Protein AF-A0A368BI38-F1 (afdb_monomer_lite)

Radius of gyration: 31.1 Å; chains: 1; bounding box: 66×49×126 Å

pLDDT: mean 88.75, std 16.41, range [36.12, 98.94]

Sequence (310 aa):
MVHCFYSTRLRLLWYGYLAMITSVLAAQTSEIIADPSTGLYQYPDCEYIESKWNDGDSFFVRLKNGQTITARLYEVDTIETHINNTTGARRLRAQRRYFGISAYGAKPEESIQKAIELGEQATLFTQNALAGKPFTIYTSHADARGGANNKRIYSFIETSEGKSLAGELVRNGLARAYGVYRQSPTGLHQDEVRERFKDMELRAAGSRRGIWAFTDWEALPDERLVERLEKIELSSAVQQSKRPPADGSINPNTANKEQLEMIPGIGPSTAQKIIDARTGQAFDIPNDLLSISGIGQRTLEKMQPYLVFE

Foldseek 3Di:
DDDDDDDDDDDDDDDDDDDPPPPPPPPPPDDQAADPLFLKTKFWQKAFDDDPPFWLFWGWIQTPVRDIAIEGEAFWDFQQQDDDDPVSVVSNLLVCLQLQQCPPDPDNVNSSVLSNVLRVVSRVLNCVQGHPFIKMKIFSQDQPPDDPVHGYGYIFIQTNVRDTSRLVCLLQVRIARDHHFQQDPVRRGRVVVSVVSVVSNVNCLVVCGRSNVNHPPVCSVVSNVVSVVVVVVVVVVVLVLLAQPPVLEDELLDHDLSNQSSQPQDDSVQSVQSPVVSVPPGDQDLCVSCVGVRDDPVSSVSRVSRYDHD

Structure (mmCIF, N/CA/C/O backbone):
data_AF-A0A368BI38-F1
#
_entry.id   AF-A0A368BI38-F1
#
loop_
_atom_site.group_PDB
_atom_site.id
_atom_site.type_symbol
_atom_site.label_atom_id
_atom_site.label_alt_id
_atom_site.label_comp_id
_atom_site.label_asym_id
_atom_site.label_entity_id
_atom_site.label_seq_id
_atom_site.pdbx_PDB_ins_code
_atom_site.Cartn_x
_atom_site.Cartn_y
_atom_site.Cartn_z
_atom_site.occupancy
_atom_site.B_iso_or_equiv
_atom_site.auth_seq_id
_atom_site.auth_comp_id
_atom_site.auth_asym_id
_atom_site.auth_atom_id
_atom_site.pdbx_PDB_model_num
ATOM 1 N N . MET A 1 1 ? -17.716 32.169 102.133 1.00 36.59 1 MET A N 1
ATOM 2 C CA . MET A 1 1 ? -16.272 32.437 102.317 1.00 36.59 1 MET A CA 1
ATOM 3 C C . MET A 1 1 ? -15.527 31.294 101.645 1.00 36.59 1 MET A C 1
ATOM 5 O O . MET A 1 1 ? -15.678 30.177 102.101 1.00 36.59 1 MET A O 1
ATOM 9 N N . VAL A 1 2 ? -15.119 31.436 100.381 1.00 41.09 2 VAL A N 1
ATOM 10 C CA . VAL A 1 2 ? -13.891 32.099 99.886 1.00 41.09 2 VAL A CA 1
ATOM 11 C C . VAL A 1 2 ? -12.704 31.113 99.860 1.00 41.09 2 VAL A C 1
ATOM 13 O O . VAL A 1 2 ? -12.228 30.733 100.919 1.00 41.09 2 VAL A O 1
ATOM 16 N N . HIS A 1 3 ? -12.245 30.811 98.627 1.00 40.09 3 HIS A N 1
ATOM 17 C CA . HIS A 1 3 ? -10.898 30.356 98.199 1.00 40.09 3 HIS A CA 1
ATOM 18 C C . HIS A 1 3 ? -10.426 28.939 98.631 1.00 40.09 3 HIS A C 1
ATOM 20 O O . HIS A 1 3 ? -10.715 28.504 99.728 1.00 40.09 3 HIS A O 1
ATOM 26 N N . CYS A 1 4 ? -9.664 28.133 97.871 1.00 40.41 4 CYS A N 1
ATOM 27 C CA . CYS A 1 4 ? -9.060 28.226 96.538 1.00 40.41 4 CYS A CA 1
ATOM 28 C C . CYS A 1 4 ? -8.329 26.903 96.162 1.00 40.41 4 CYS A C 1
ATOM 30 O O . CYS A 1 4 ? -8.004 26.111 97.036 1.00 40.41 4 CYS A O 1
ATOM 32 N N . PHE A 1 5 ? -7.927 26.830 94.884 1.00 41.25 5 PHE A N 1
ATOM 33 C CA . PHE A 1 5 ? -6.752 26.161 94.279 1.00 41.25 5 PHE A CA 1
ATOM 34 C C . PHE A 1 5 ? -6.711 24.630 94.013 1.00 41.25 5 PHE A C 1
ATOM 36 O O . PHE A 1 5 ? -6.434 23.818 94.883 1.00 41.25 5 PHE A O 1
ATOM 43 N N . TYR A 1 6 ? -6.887 24.321 92.712 1.00 41.38 6 TYR A N 1
ATOM 44 C CA . TYR A 1 6 ? -6.046 23.528 91.783 1.00 41.38 6 TYR A CA 1
ATOM 45 C C . TYR A 1 6 ? -5.463 22.160 92.199 1.00 41.38 6 TYR A C 1
ATOM 47 O O . TYR A 1 6 ? -4.661 22.073 93.118 1.00 41.38 6 TYR A O 1
ATOM 55 N N . SER A 1 7 ? -5.627 21.147 91.329 1.00 38.34 7 SER A N 1
ATOM 56 C CA . SER A 1 7 ? -4.560 20.704 90.399 1.00 38.34 7 SER A CA 1
ATOM 57 C C . SER A 1 7 ? -4.852 19.336 89.749 1.00 38.34 7 SER A C 1
ATOM 59 O O . SER A 1 7 ? -5.196 18.378 90.427 1.00 38.34 7 SER A O 1
ATOM 61 N N . THR A 1 8 ? -4.640 19.289 88.426 1.00 50.84 8 THR A N 1
ATOM 62 C CA . THR A 1 8 ? -4.207 18.169 87.556 1.00 50.84 8 THR A CA 1
ATOM 63 C C . THR A 1 8 ? -4.813 16.758 87.687 1.00 50.84 8 THR A C 1
ATOM 65 O O . THR A 1 8 ? -4.639 16.062 88.678 1.00 50.84 8 THR A O 1
ATOM 68 N N . ARG A 1 9 ? -5.348 16.256 86.558 1.00 43.84 9 ARG A N 1
ATOM 69 C CA . ARG A 1 9 ? -5.051 14.934 85.946 1.00 43.84 9 ARG A CA 1
ATOM 70 C C . ARG A 1 9 ? -5.769 14.855 84.586 1.00 43.84 9 ARG A C 1
ATOM 72 O O . ARG A 1 9 ? -6.971 15.040 84.521 1.00 43.84 9 ARG A O 1
ATOM 79 N N . LEU A 1 10 ? -5.057 14.894 83.461 1.00 40.12 10 LEU A N 1
ATOM 80 C CA . LEU A 1 10 ? -4.372 13.785 82.782 1.00 40.12 10 LEU A CA 1
ATOM 81 C C . LEU A 1 10 ? -5.338 12.732 82.192 1.00 40.12 10 LEU A C 1
ATOM 83 O O . LEU A 1 10 ? -5.914 11.946 82.935 1.00 40.12 10 LEU A O 1
ATOM 87 N N . ARG A 1 11 ? -5.319 12.664 80.851 1.00 40.28 11 ARG A N 1
ATOM 88 C CA . ARG A 1 11 ? -5.413 11.489 79.959 1.00 40.28 11 ARG A CA 1
ATOM 89 C C . ARG A 1 11 ? -6.622 11.371 79.024 1.00 40.28 11 ARG A C 1
ATOM 91 O O . ARG A 1 11 ? -7.764 11.299 79.446 1.00 40.28 11 ARG A O 1
ATOM 98 N N . LEU A 1 12 ? -6.216 11.118 77.774 1.00 43.94 12 LEU A N 1
ATOM 99 C CA . LEU A 1 12 ? -6.829 10.251 76.769 1.00 43.94 12 LEU A CA 1
ATOM 100 C C . LEU A 1 12 ? -8.074 10.796 76.084 1.00 43.94 12 LEU A C 1
ATOM 102 O O . LEU A 1 12 ? -9.170 10.608 76.575 1.00 43.94 12 LEU A O 1
ATOM 106 N N . LEU A 1 13 ? -7.873 11.333 74.880 1.00 36.12 13 LEU A N 1
ATOM 107 C CA . LEU A 1 13 ? -8.679 11.001 73.703 1.00 36.12 13 LEU A CA 1
ATOM 108 C C . LEU A 1 13 ? -7.791 11.228 72.469 1.00 36.12 13 LEU A C 1
ATOM 110 O O . LEU A 1 13 ? -7.623 12.343 71.981 1.00 36.12 13 LEU A O 1
ATOM 114 N N . TRP A 1 14 ? -7.137 10.149 72.039 1.00 38.81 14 TRP A N 1
ATOM 115 C CA . TRP A 1 14 ? -6.415 10.067 70.776 1.00 38.81 14 TRP A CA 1
ATOM 116 C C . TRP A 1 14 ? -7.282 9.270 69.799 1.00 38.81 14 TRP A C 1
ATOM 118 O O . TRP A 1 14 ? -7.780 8.201 70.142 1.00 38.81 14 TRP A O 1
ATOM 128 N N . TYR A 1 15 ? -7.386 9.825 68.594 1.00 39.97 15 TYR A N 1
ATOM 129 C CA . TYR A 1 15 ? -7.851 9.242 67.338 1.00 39.97 15 TYR A CA 1
ATOM 130 C C . TYR A 1 15 ? -9.340 9.035 67.085 1.00 39.97 15 TYR A C 1
ATOM 132 O O . TYR A 1 15 ? -9.970 8.081 67.523 1.00 39.97 15 TYR A O 1
ATOM 140 N N . GLY A 1 16 ? -9.830 9.862 66.164 1.00 44.97 16 GLY A N 1
ATOM 141 C CA . GLY A 1 16 ? -11.000 9.554 65.365 1.00 44.97 16 GLY A CA 1
ATOM 142 C C . GLY A 1 16 ? -11.237 10.593 64.281 1.00 44.97 16 GLY A C 1
ATOM 143 O O . GLY A 1 16 ? -12.318 11.151 64.264 1.00 44.97 16 GLY A O 1
ATOM 144 N N . TYR A 1 17 ? -10.251 10.908 63.428 1.00 45.03 17 TYR A N 1
ATOM 145 C CA . TYR A 1 17 ? -10.509 11.641 62.177 1.00 45.03 17 TYR A CA 1
ATOM 146 C C . TYR A 1 17 ? -9.312 11.565 61.213 1.00 45.03 17 TYR A C 1
ATOM 148 O O . TYR A 1 17 ? -8.443 12.427 61.247 1.00 45.03 17 TYR A O 1
ATOM 156 N N . LEU A 1 18 ? -9.246 10.522 60.376 1.00 42.28 18 LEU A N 1
ATOM 157 C CA . LEU A 1 18 ? -8.748 10.608 58.991 1.00 42.28 18 LEU A CA 1
ATOM 158 C C . LEU A 1 18 ? -8.965 9.261 58.279 1.00 42.28 18 LEU A C 1
ATOM 160 O O . LEU A 1 18 ? -8.139 8.358 58.351 1.00 42.28 18 LEU A O 1
ATOM 164 N N . ALA A 1 19 ? -10.093 9.118 57.591 1.00 41.69 19 ALA A N 1
ATOM 165 C CA . ALA A 1 19 ? -10.301 8.046 56.619 1.00 41.69 19 ALA A CA 1
ATOM 166 C C . ALA A 1 19 ? -11.101 8.591 55.427 1.00 41.69 19 ALA A C 1
ATOM 168 O O . ALA A 1 19 ? -12.204 8.148 55.134 1.00 41.69 19 ALA A O 1
ATOM 169 N N . MET A 1 20 ? -10.539 9.597 54.753 1.00 40.28 20 MET A N 1
ATOM 170 C CA . MET A 1 20 ? -10.826 9.865 53.343 1.00 40.28 20 MET A CA 1
ATOM 171 C C . MET A 1 20 ? -9.788 9.072 52.550 1.00 40.28 20 MET A C 1
ATOM 173 O O . MET A 1 20 ? -8.680 9.545 52.309 1.00 40.28 20 MET A O 1
ATOM 177 N N . ILE A 1 21 ? -10.118 7.822 52.230 1.00 45.47 21 ILE A N 1
ATOM 178 C CA . ILE A 1 21 ? -9.335 7.003 51.305 1.00 45.47 21 ILE A CA 1
ATOM 179 C C . ILE A 1 21 ? -9.599 7.568 49.910 1.00 45.47 21 ILE A C 1
ATOM 181 O O . I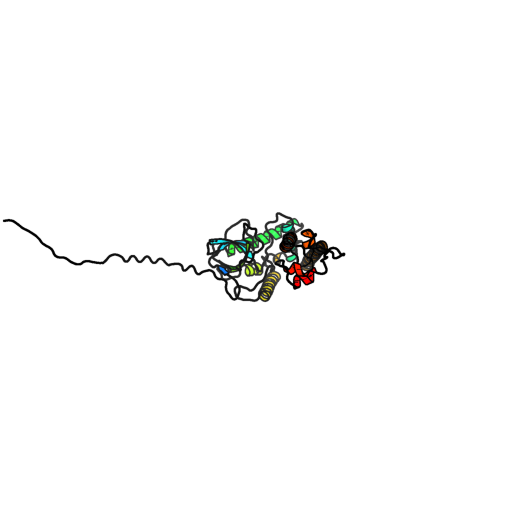LE A 1 21 ? -10.619 7.283 49.287 1.00 45.47 21 ILE A O 1
ATOM 185 N N . THR A 1 22 ? -8.690 8.406 49.424 1.00 44.12 22 THR A N 1
ATOM 186 C CA . THR A 1 22 ? -8.583 8.720 48.004 1.00 44.12 22 THR A CA 1
ATOM 187 C C . THR A 1 22 ? -8.094 7.461 47.294 1.00 44.12 22 THR A C 1
ATOM 189 O O . THR A 1 22 ? -6.906 7.149 47.283 1.00 44.12 22 THR A O 1
ATOM 192 N N . SER A 1 23 ? -9.012 6.696 46.704 1.00 44.59 23 SER A N 1
ATOM 193 C CA . SER A 1 23 ? -8.654 5.640 45.753 1.00 44.59 23 SER A CA 1
ATOM 194 C C . SER A 1 23 ? -8.142 6.288 44.464 1.00 44.59 23 SER A C 1
ATOM 196 O O . SER A 1 23 ? -8.873 6.435 43.485 1.00 44.59 23 SER A O 1
ATOM 198 N N . VAL A 1 24 ? -6.882 6.713 44.477 1.00 48.38 24 VAL A N 1
ATOM 199 C CA . VAL A 1 24 ? -6.116 6.938 43.254 1.00 48.38 24 VAL A CA 1
ATOM 200 C C . VAL A 1 24 ? -5.921 5.556 42.640 1.00 48.38 24 VAL A C 1
ATOM 202 O O . VAL A 1 24 ? -5.072 4.786 43.085 1.00 48.38 24 VAL A O 1
ATOM 205 N N . LEU A 1 25 ? -6.747 5.209 41.648 1.00 48.50 25 LEU A N 1
ATOM 206 C CA . LEU A 1 25 ? -6.407 4.134 40.725 1.00 48.50 25 LEU A CA 1
ATOM 207 C C . LEU A 1 25 ? -5.101 4.550 40.048 1.00 48.50 25 LEU A C 1
ATOM 209 O O . LEU A 1 25 ? -5.094 5.366 39.129 1.00 48.50 25 LEU A O 1
ATOM 213 N N . ALA A 1 26 ? -3.985 4.012 40.531 1.00 44.12 26 ALA A N 1
ATOM 214 C CA . ALA A 1 26 ? -2.756 3.987 39.769 1.00 44.12 26 ALA A CA 1
ATOM 215 C C . ALA A 1 26 ? -3.055 3.165 38.512 1.00 44.12 26 ALA A C 1
ATOM 217 O O . ALA A 1 26 ? -3.113 1.936 38.563 1.00 44.12 26 ALA A O 1
ATOM 218 N N . ALA A 1 27 ? -3.319 3.846 37.396 1.00 48.81 27 ALA A N 1
ATOM 219 C CA . ALA A 1 27 ? -3.285 3.216 36.092 1.00 48.81 27 ALA A CA 1
ATOM 220 C C . ALA A 1 27 ? -1.876 2.635 35.948 1.00 48.81 27 ALA A C 1
ATOM 222 O O . ALA A 1 27 ? -0.908 3.381 35.808 1.00 48.81 27 ALA A O 1
ATOM 223 N N . GLN A 1 28 ? -1.747 1.315 36.081 1.00 47.22 28 GLN A N 1
ATOM 224 C CA . GLN A 1 28 ? -0.508 0.627 35.757 1.00 47.22 28 GLN A CA 1
ATOM 225 C C . GLN A 1 28 ? -0.223 0.936 34.289 1.00 47.22 28 GLN A C 1
ATOM 227 O O . GLN A 1 28 ? -0.899 0.429 33.395 1.00 47.22 28 GLN A O 1
ATOM 232 N N . THR A 1 29 ? 0.736 1.821 34.030 1.00 51.59 29 THR A N 1
ATOM 233 C CA . THR A 1 29 ? 1.292 2.008 32.696 1.00 51.59 29 THR A CA 1
ATOM 234 C C . THR A 1 29 ? 2.094 0.753 32.389 1.00 51.59 29 THR A C 1
ATOM 236 O O . THR A 1 29 ? 3.286 0.684 32.678 1.00 51.59 29 THR A O 1
ATOM 239 N N . SER A 1 30 ? 1.420 -0.284 31.892 1.00 60.00 30 SER A N 1
ATOM 240 C CA . SER A 1 30 ? 2.086 -1.456 31.341 1.00 60.00 30 SER A CA 1
ATOM 241 C C . SER A 1 30 ? 3.040 -0.970 30.255 1.00 60.00 30 SER A C 1
ATOM 243 O O . SER A 1 30 ? 2.611 -0.308 29.306 1.00 60.00 30 SER A O 1
ATOM 245 N N . GLU A 1 31 ? 4.327 -1.246 30.423 1.00 72.69 31 GLU A N 1
ATOM 246 C CA . GLU A 1 31 ? 5.345 -0.913 29.437 1.00 72.69 31 GLU A CA 1
ATOM 247 C C . GLU A 1 31 ? 4.969 -1.583 28.103 1.00 72.69 31 GLU A C 1
ATOM 249 O O . GLU A 1 31 ? 4.628 -2.767 28.070 1.00 72.69 31 GLU A O 1
ATOM 254 N N . ILE A 1 32 ? 4.932 -0.816 27.008 1.00 82.62 32 ILE A N 1
ATOM 255 C CA . ILE A 1 32 ? 4.514 -1.340 25.700 1.00 82.62 32 ILE A CA 1
ATOM 256 C C . ILE A 1 32 ? 5.688 -2.133 25.126 1.00 82.62 32 ILE A C 1
ATOM 258 O O . ILE A 1 32 ? 6.616 -1.562 24.551 1.00 82.62 32 ILE A O 1
ATOM 262 N N . ILE A 1 33 ? 5.649 -3.450 25.308 1.00 86.06 33 ILE A N 1
ATOM 263 C CA . ILE A 1 33 ? 6.668 -4.390 24.834 1.00 86.06 33 ILE A CA 1
ATOM 264 C C . ILE A 1 33 ? 6.165 -5.059 23.550 1.00 86.06 33 ILE A C 1
ATOM 266 O O . ILE A 1 33 ? 4.968 -5.297 23.388 1.00 86.06 33 ILE A O 1
ATOM 270 N N . ALA A 1 34 ? 7.076 -5.345 22.618 1.00 92.56 34 ALA A N 1
ATOM 271 C CA . ALA A 1 34 ? 6.742 -6.101 21.418 1.00 92.56 34 ALA A CA 1
ATOM 272 C C . ALA A 1 34 ? 6.383 -7.550 21.766 1.00 92.56 34 ALA A C 1
ATOM 274 O O . ALA A 1 34 ? 7.070 -8.192 22.562 1.00 92.56 34 ALA A O 1
ATOM 275 N N . ASP A 1 35 ? 5.361 -8.086 21.107 1.00 93.31 35 ASP A N 1
ATOM 276 C CA . ASP A 1 35 ? 5.056 -9.510 21.132 1.00 93.31 35 ASP A CA 1
ATOM 277 C C . ASP A 1 35 ? 6.282 -10.308 20.629 1.00 93.31 35 ASP A C 1
ATOM 279 O O . ASP A 1 35 ? 6.727 -10.081 19.498 1.00 93.31 35 ASP A O 1
ATOM 283 N N . PRO A 1 36 ? 6.850 -11.234 21.427 1.00 92.38 36 PRO A N 1
ATOM 284 C CA . PRO A 1 36 ? 8.067 -11.955 21.048 1.00 92.38 36 PRO A CA 1
ATOM 285 C C . PRO A 1 36 ? 7.913 -12.863 19.823 1.00 92.38 36 PRO A C 1
ATOM 287 O O . PRO A 1 36 ? 8.907 -13.176 19.171 1.00 92.38 36 PRO A O 1
ATOM 290 N N . SER A 1 37 ? 6.693 -13.310 19.518 1.00 92.56 37 SER A N 1
ATOM 291 C CA . SER A 1 37 ? 6.420 -14.221 18.405 1.00 92.56 37 SER A CA 1
ATOM 292 C C . SER A 1 37 ? 6.287 -13.490 17.071 1.00 92.56 37 SER A C 1
ATOM 294 O O . SER A 1 37 ? 6.724 -14.011 16.049 1.00 92.56 37 SER A O 1
ATOM 296 N N . THR A 1 38 ? 5.727 -12.276 17.077 1.00 95.00 38 THR A N 1
ATOM 297 C CA . THR A 1 38 ? 5.455 -11.495 15.855 1.00 95.00 38 THR A CA 1
ATOM 298 C C . THR A 1 38 ? 6.362 -10.272 15.686 1.00 95.00 38 THR A C 1
ATOM 300 O O . THR A 1 38 ? 6.442 -9.690 14.595 1.00 95.00 38 THR A O 1
ATOM 303 N N . GLY A 1 39 ? 7.034 -9.844 16.759 1.00 95.44 39 GLY A N 1
ATOM 304 C CA . GLY A 1 39 ? 7.810 -8.606 16.821 1.00 95.44 39 GLY A CA 1
ATOM 305 C C . GLY A 1 39 ? 6.950 -7.347 16.664 1.00 95.44 39 GLY A C 1
ATOM 306 O O . GLY A 1 39 ? 7.425 -6.346 16.118 1.00 95.44 39 GLY A O 1
ATOM 307 N N . LEU A 1 40 ? 5.668 -7.410 17.039 1.00 97.25 40 LEU A N 1
ATOM 308 C CA . LEU A 1 40 ? 4.714 -6.307 16.920 1.00 97.25 40 LEU A CA 1
ATOM 309 C C . LEU A 1 40 ? 4.415 -5.692 18.287 1.00 97.25 40 LEU A C 1
ATOM 311 O O . LEU A 1 40 ? 4.076 -6.387 19.237 1.00 97.25 40 LEU A O 1
ATOM 315 N N . TYR A 1 41 ? 4.483 -4.370 18.359 1.00 96.75 41 TYR A N 1
ATOM 316 C CA . TYR A 1 41 ? 3.962 -3.583 19.468 1.00 96.75 41 TYR A CA 1
ATOM 317 C C . TYR A 1 41 ? 2.464 -3.369 19.264 1.00 96.75 41 TYR A C 1
ATOM 319 O O . TYR A 1 41 ? 2.044 -3.024 18.156 1.00 96.75 41 TYR A O 1
ATOM 327 N N . GLN A 1 42 ? 1.680 -3.539 20.328 1.00 96.75 42 GLN A N 1
ATOM 328 C CA . GLN A 1 42 ? 0.239 -3.301 20.333 1.00 96.75 42 GLN A CA 1
ATOM 329 C C . GLN A 1 42 ? -0.080 -1.985 21.048 1.00 96.75 42 GLN A C 1
ATOM 331 O O . GLN A 1 42 ? 0.259 -1.794 22.215 1.00 96.75 42 GLN A O 1
ATOM 336 N N . TYR A 1 43 ? -0.786 -1.097 20.355 1.00 96.75 43 TYR A N 1
ATOM 337 C CA . TYR A 1 43 ? -1.295 0.157 20.894 1.00 96.75 43 TYR A CA 1
ATOM 338 C C . TYR A 1 43 ? -2.828 0.121 20.858 1.00 96.75 43 TYR A C 1
ATOM 340 O O . TYR A 1 43 ? -3.406 0.405 19.807 1.00 96.75 43 TYR A O 1
ATOM 348 N N . PRO A 1 44 ? -3.502 -0.260 21.959 1.00 96.31 44 PRO A N 1
ATOM 349 C CA . PRO A 1 44 ? -4.955 -0.130 22.055 1.00 96.31 44 PRO A CA 1
ATOM 350 C C . PRO A 1 44 ? -5.350 1.349 22.168 1.00 96.31 44 PRO A C 1
ATOM 352 O O . PRO A 1 44 ? -4.486 2.189 22.403 1.00 96.31 44 PRO A O 1
ATOM 355 N N . ASP A 1 45 ? -6.639 1.666 22.047 1.00 96.25 45 ASP A N 1
ATOM 356 C CA . ASP A 1 45 ? -7.191 3.010 22.295 1.00 96.25 45 ASP A CA 1
ATOM 357 C C . ASP A 1 45 ? -6.509 4.136 21.488 1.00 96.25 45 ASP A C 1
ATOM 359 O O . ASP A 1 45 ? -6.302 5.242 21.989 1.00 96.25 45 ASP A O 1
ATOM 363 N N . CYS A 1 46 ? -6.110 3.857 20.244 1.00 97.81 46 CYS A N 1
ATOM 364 C CA . CYS A 1 46 ? -5.567 4.880 19.355 1.00 97.81 46 CYS A CA 1
ATOM 365 C C . CYS A 1 46 ? -6.676 5.785 18.810 1.00 97.81 46 CYS A C 1
ATOM 367 O O . CYS A 1 46 ? -7.822 5.361 18.645 1.00 97.81 46 CYS A O 1
ATOM 369 N N . GLU A 1 47 ? -6.307 7.022 18.481 1.00 98.12 47 GLU A N 1
ATOM 370 C CA . GLU A 1 47 ? -7.225 8.038 17.965 1.00 98.12 47 GLU A CA 1
ATOM 371 C C . GLU A 1 47 ? -6.840 8.448 16.543 1.00 98.12 47 GLU A C 1
ATOM 373 O O . GLU A 1 47 ? -5.665 8.660 16.229 1.00 98.12 47 GLU A O 1
ATOM 378 N N . TYR A 1 48 ? -7.841 8.610 15.681 1.00 98.38 48 TYR A N 1
ATOM 379 C CA . TYR A 1 48 ? -7.670 9.155 14.339 1.00 98.38 48 TYR A CA 1
ATOM 380 C C . TYR A 1 48 ? -7.559 10.678 14.419 1.00 98.38 48 TYR A C 1
ATOM 382 O O . TYR A 1 48 ? -8.372 11.326 15.080 1.00 98.38 48 TYR A O 1
ATOM 390 N N . ILE A 1 49 ? -6.570 11.258 13.739 1.00 97.62 49 ILE A N 1
ATOM 391 C CA . ILE A 1 49 ? -6.390 12.710 13.668 1.00 97.62 49 ILE A CA 1
ATOM 392 C C . ILE A 1 49 ? -6.796 13.169 12.273 1.00 97.62 49 ILE A C 1
ATOM 394 O O . ILE A 1 49 ? -6.174 12.784 11.280 1.00 97.62 49 ILE A O 1
ATOM 398 N N . GLU A 1 50 ? -7.818 14.019 12.195 1.00 96.50 50 GLU A N 1
ATOM 399 C CA . GLU A 1 50 ? -8.249 14.590 10.923 1.00 96.50 50 GLU A CA 1
ATOM 400 C C . GLU A 1 50 ? -7.158 15.457 10.296 1.00 96.50 50 GLU A C 1
ATOM 402 O O . GLU A 1 50 ? -6.515 16.284 10.946 1.00 96.50 50 GLU A O 1
ATOM 407 N N . SER A 1 51 ? -6.951 15.262 8.998 1.00 94.69 51 SER A N 1
ATOM 408 C CA . SER A 1 51 ? -5.986 16.014 8.215 1.00 94.69 51 SER A CA 1
ATOM 409 C C . SER A 1 51 ? -6.344 15.922 6.743 1.00 94.69 51 SER A C 1
ATOM 411 O O . SER A 1 51 ? -6.740 14.866 6.257 1.00 94.69 51 SER A O 1
ATOM 413 N N . LYS A 1 52 ? -6.111 17.011 6.005 1.00 93.25 52 LYS A N 1
ATOM 414 C CA . LYS A 1 52 ? -6.260 17.049 4.540 1.00 93.25 52 LYS A CA 1
ATOM 415 C C . LYS A 1 52 ? -5.279 16.144 3.787 1.00 93.25 52 LYS A C 1
ATOM 417 O O . LYS A 1 52 ? -5.357 16.060 2.573 1.00 93.25 52 LYS A O 1
ATOM 422 N N . TRP A 1 53 ? -4.297 15.589 4.496 1.00 91.00 53 TRP A N 1
ATOM 423 C CA . TRP A 1 53 ? -3.275 14.696 3.954 1.00 91.00 53 TRP A CA 1
ATOM 424 C C . TRP A 1 53 ? -3.561 13.224 4.253 1.00 91.00 53 TRP A C 1
ATOM 426 O O . TRP A 1 53 ? -2.731 12.382 3.922 1.00 91.00 53 TRP A O 1
ATOM 436 N N . ASN A 1 54 ? -4.672 12.926 4.930 1.00 95.81 54 ASN A N 1
ATOM 437 C CA . ASN A 1 54 ? -5.103 11.552 5.125 1.00 95.81 54 ASN A CA 1
ATOM 438 C C . ASN A 1 54 ? -5.678 11.018 3.814 1.00 95.81 54 ASN A C 1
ATOM 440 O O . ASN A 1 54 ? -6.472 11.693 3.158 1.00 95.81 54 ASN A O 1
ATOM 444 N N . ASP A 1 55 ? -5.314 9.791 3.480 1.00 95.62 55 ASP A N 1
ATOM 445 C CA . ASP A 1 55 ? -5.929 9.012 2.417 1.00 95.62 55 ASP A CA 1
ATOM 446 C C . ASP A 1 55 ? -6.441 7.667 2.969 1.00 95.62 55 ASP A C 1
ATOM 448 O O . ASP A 1 55 ? -6.483 7.438 4.185 1.00 95.62 55 ASP A O 1
ATOM 452 N N . GLY A 1 56 ? -6.897 6.781 2.082 1.00 97.31 56 GLY A N 1
ATOM 453 C CA . GLY A 1 56 ? -7.502 5.517 2.485 1.00 97.31 56 GLY A CA 1
ATOM 454 C C . GLY A 1 56 ? -6.543 4.547 3.185 1.00 97.31 56 GLY A C 1
ATOM 455 O O . GLY A 1 56 ? -7.009 3.716 3.963 1.00 97.31 56 GLY A O 1
ATOM 456 N N . ASP A 1 57 ? -5.229 4.640 2.972 1.00 97.88 57 ASP A N 1
ATOM 457 C CA . ASP A 1 57 ? -4.247 3.717 3.558 1.00 97.88 57 ASP A CA 1
ATOM 458 C C . ASP A 1 57 ? -3.135 4.405 4.369 1.00 97.88 57 ASP A C 1
ATOM 460 O O . ASP A 1 57 ? -2.288 3.718 4.940 1.00 97.88 57 ASP A O 1
ATOM 464 N N . SER A 1 58 ? -3.117 5.734 4.427 1.00 97.50 58 SER A N 1
ATOM 465 C CA . SER A 1 58 ? -2.097 6.551 5.074 1.00 97.50 58 SER A CA 1
ATOM 466 C C . SER A 1 58 ? -2.743 7.724 5.801 1.00 97.50 58 SER A C 1
ATOM 468 O O . SER A 1 58 ? -3.310 8.620 5.183 1.00 97.50 58 SER A O 1
ATOM 470 N N . PHE A 1 59 ? -2.650 7.757 7.128 1.00 97.69 59 PHE A N 1
ATOM 471 C CA . PHE A 1 59 ? -3.349 8.775 7.916 1.00 97.69 59 PHE A CA 1
ATOM 472 C C . PHE A 1 59 ? -2.680 9.058 9.260 1.00 97.69 59 PHE A C 1
ATOM 474 O O . PHE A 1 59 ? -1.941 8.232 9.808 1.00 97.69 59 PHE A O 1
ATOM 481 N N . PHE A 1 60 ? -2.928 10.253 9.794 1.00 97.31 60 PHE A N 1
ATOM 482 C CA . PHE A 1 60 ? -2.428 10.658 11.103 1.00 97.31 60 PHE A CA 1
ATOM 483 C C . PHE A 1 60 ? -3.198 9.976 12.232 1.00 97.31 60 PHE A C 1
ATOM 485 O O . PHE A 1 60 ? -4.429 9.913 12.232 1.00 97.31 60 PHE A O 1
ATOM 492 N N . VAL A 1 61 ? -2.454 9.505 13.229 1.00 97.38 61 VAL A N 1
ATOM 493 C CA . VAL A 1 61 ? -3.009 8.862 14.423 1.00 97.38 61 VAL A CA 1
ATOM 494 C C . VAL A 1 61 ? -2.261 9.306 15.672 1.00 97.38 61 VAL A C 1
ATOM 496 O O . VAL A 1 61 ? -1.055 9.576 15.628 1.00 97.38 61 VAL A O 1
ATOM 499 N N . ARG A 1 62 ? -2.975 9.336 16.797 1.00 97.06 62 ARG A N 1
ATOM 500 C CA . ARG A 1 62 ? -2.403 9.441 18.138 1.00 97.06 62 ARG A CA 1
ATOM 501 C C . ARG A 1 62 ? -2.391 8.058 18.772 1.00 97.06 62 ARG A C 1
ATOM 503 O O . ARG A 1 62 ? -3.433 7.424 18.909 1.00 97.06 62 ARG A O 1
ATOM 510 N N . LEU A 1 63 ? -1.207 7.595 19.146 1.00 95.38 63 LEU A N 1
ATOM 511 C CA . LEU A 1 63 ? -1.026 6.372 19.916 1.00 95.38 63 LEU A CA 1
ATOM 512 C C . LEU A 1 63 ? -1.406 6.610 21.382 1.00 95.38 63 LEU A C 1
ATOM 514 O O . LEU A 1 63 ? -1.307 7.732 21.881 1.00 95.38 63 LEU A O 1
ATOM 518 N N . LYS A 1 64 ? -1.736 5.538 22.109 1.00 91.94 64 LYS A N 1
ATOM 519 C CA . LYS A 1 64 ? -2.072 5.585 23.546 1.00 91.94 64 LYS A CA 1
ATOM 520 C C . LYS A 1 64 ? -1.017 6.247 24.432 1.00 91.94 64 LYS A C 1
ATOM 522 O O . LYS A 1 64 ? -1.343 6.836 25.454 1.00 91.94 64 LYS A O 1
ATOM 527 N N . ASN A 1 65 ? 0.252 6.171 24.041 1.00 89.31 65 ASN A N 1
ATOM 528 C CA . ASN A 1 65 ? 1.356 6.826 24.747 1.00 89.31 65 ASN A CA 1
ATOM 529 C C . ASN A 1 65 ? 1.472 8.337 24.437 1.00 89.31 65 ASN A C 1
ATOM 531 O O . ASN A 1 65 ? 2.454 8.963 24.826 1.00 89.31 65 ASN A O 1
ATOM 535 N N . GLY A 1 66 ? 0.516 8.914 23.702 1.00 91.38 66 GLY A N 1
ATOM 536 C CA . GLY A 1 66 ? 0.481 10.320 23.298 1.00 91.38 66 GLY A CA 1
ATOM 537 C C . GLY A 1 66 ? 1.276 10.641 22.028 1.00 91.38 66 GLY A C 1
ATOM 538 O O . GLY A 1 66 ? 1.161 11.750 21.503 1.00 91.38 66 GLY A O 1
ATOM 539 N N . GLN A 1 67 ? 2.059 9.699 21.492 1.00 92.50 67 GLN A N 1
ATOM 540 C CA . GLN A 1 67 ? 2.845 9.930 20.282 1.00 92.50 67 GLN A CA 1
ATOM 541 C C . GLN A 1 67 ? 1.941 10.074 19.054 1.00 92.50 67 GLN A C 1
ATOM 543 O O . GLN A 1 67 ? 1.048 9.263 18.826 1.00 92.50 67 GLN A O 1
ATOM 548 N N . THR A 1 68 ? 2.221 11.076 18.220 1.00 95.06 68 THR A N 1
ATOM 549 C CA . THR A 1 68 ? 1.590 11.222 16.903 1.00 95.06 68 THR A CA 1
ATOM 550 C C . THR A 1 68 ? 2.491 10.647 15.815 1.00 95.06 68 THR A C 1
ATOM 552 O O . THR A 1 68 ? 3.694 10.913 15.793 1.00 95.06 68 THR A O 1
ATOM 555 N N . ILE A 1 69 ? 1.908 9.861 14.913 1.00 95.19 69 ILE A N 1
ATOM 556 C CA . ILE A 1 69 ? 2.585 9.250 13.761 1.00 95.19 69 ILE A CA 1
ATOM 557 C C . ILE A 1 69 ? 1.692 9.352 12.518 1.00 95.19 69 ILE A C 1
ATOM 559 O O . ILE A 1 69 ? 0.490 9.597 12.629 1.00 95.19 69 ILE A O 1
ATOM 563 N N . THR A 1 70 ? 2.263 9.082 11.343 1.00 97.50 70 THR A N 1
ATOM 564 C CA . THR A 1 70 ? 1.470 8.678 10.173 1.00 97.50 70 THR A CA 1
ATOM 565 C C . THR A 1 70 ? 1.464 7.148 10.098 1.00 97.50 70 THR A C 1
ATOM 567 O O . THR A 1 70 ? 2.520 6.531 9.936 1.00 97.50 70 THR A O 1
ATOM 570 N N . ALA A 1 71 ? 0.299 6.520 10.225 1.00 98.00 71 ALA A N 1
ATOM 571 C CA . ALA A 1 71 ? 0.141 5.086 10.000 1.00 98.00 71 ALA A CA 1
ATOM 572 C C . ALA A 1 71 ? 0.016 4.813 8.495 1.00 98.00 71 ALA A C 1
ATOM 574 O O . ALA A 1 71 ? -0.722 5.524 7.824 1.00 98.00 71 ALA A O 1
ATOM 575 N N . ARG A 1 72 ? 0.722 3.801 7.973 1.00 98.19 72 ARG A N 1
ATOM 576 C CA . ARG A 1 72 ? 0.601 3.297 6.594 1.00 98.19 72 ARG A CA 1
ATOM 577 C C . ARG A 1 72 ? 0.163 1.830 6.590 1.00 98.19 72 ARG A C 1
ATOM 579 O O . ARG A 1 72 ? 0.799 0.994 7.227 1.00 98.19 72 ARG A O 1
ATOM 586 N N . LEU A 1 73 ? -0.856 1.535 5.790 1.00 98.56 73 LEU A N 1
ATOM 587 C CA . LEU A 1 73 ? -1.324 0.226 5.329 1.00 98.56 73 LEU A CA 1
ATOM 588 C C . LEU A 1 73 ? -0.164 -0.745 5.047 1.00 98.56 73 LEU A C 1
ATOM 590 O O . LEU A 1 73 ? 0.616 -0.441 4.144 1.00 98.56 73 LEU A O 1
ATOM 594 N N . TYR A 1 74 ? -0.026 -1.886 5.742 1.00 98.19 74 TYR A N 1
ATOM 595 C CA . TYR A 1 74 ? 0.892 -2.945 5.287 1.00 98.19 74 TYR A CA 1
ATOM 596 C C . TYR A 1 74 ? 0.388 -3.559 3.980 1.00 98.19 74 TYR A C 1
ATOM 598 O O . TYR A 1 74 ? 1.081 -3.508 2.966 1.00 98.19 74 TYR A O 1
ATOM 606 N N . GLU A 1 75 ? -0.814 -4.135 3.995 1.00 98.31 75 GLU A N 1
ATOM 607 C CA . GLU A 1 75 ? -1.229 -5.096 2.965 1.00 98.31 75 GLU A CA 1
ATOM 608 C C . GLU A 1 75 ? -1.845 -4.462 1.711 1.00 98.31 75 GLU A C 1
ATOM 610 O O . GLU A 1 75 ? -2.078 -5.154 0.717 1.00 98.31 75 GLU A O 1
ATOM 615 N N . VAL A 1 76 ? -2.129 -3.159 1.751 1.00 98.50 76 VAL A N 1
ATOM 616 C CA . VAL A 1 76 ? -3.011 -2.509 0.778 1.00 98.50 76 VAL A CA 1
ATOM 617 C C . VAL A 1 76 ? -2.454 -1.209 0.223 1.00 98.50 76 VAL A C 1
ATOM 619 O O . VAL A 1 76 ? -1.639 -0.518 0.844 1.00 98.50 76 VAL A O 1
ATOM 622 N N . ASP A 1 77 ? -2.947 -0.885 -0.967 1.00 98.44 77 ASP A N 1
ATOM 623 C CA . ASP A 1 77 ? -2.688 0.370 -1.653 1.00 98.44 77 ASP A CA 1
ATOM 624 C C . ASP A 1 77 ? -4.000 0.904 -2.227 1.00 98.44 77 ASP A C 1
ATOM 626 O O . ASP A 1 77 ? -4.681 0.222 -3.003 1.00 98.44 77 ASP A O 1
ATOM 630 N N . THR A 1 78 ? -4.360 2.110 -1.810 1.00 98.50 78 THR A N 1
ATOM 631 C CA . THR A 1 78 ? -5.533 2.853 -2.287 1.00 98.50 78 THR A CA 1
ATOM 632 C C . THR A 1 78 ? -5.155 3.745 -3.465 1.00 98.50 78 THR A C 1
ATOM 634 O O . THR A 1 78 ? -3.975 4.003 -3.709 1.00 98.50 78 THR A O 1
ATOM 637 N N . ILE A 1 79 ? -6.143 4.169 -4.259 1.00 98.31 79 ILE A N 1
ATOM 638 C CA . ILE A 1 79 ? -5.872 5.064 -5.389 1.00 98.31 79 ILE A CA 1
ATOM 639 C C . ILE A 1 79 ? -5.380 6.419 -4.861 1.00 98.31 79 ILE A C 1
ATOM 641 O O . ILE A 1 79 ? -5.982 6.989 -3.958 1.00 98.31 79 ILE A O 1
ATOM 645 N N . GLU A 1 80 ? -4.298 6.932 -5.448 1.00 95.00 80 GLU A N 1
ATOM 646 C CA . GLU A 1 80 ? -3.716 8.231 -5.100 1.00 95.00 80 GLU A CA 1
ATOM 647 C C . GLU A 1 80 ? -4.731 9.362 -5.355 1.00 95.00 80 GLU A C 1
ATOM 649 O O . GLU A 1 80 ? -5.234 9.517 -6.469 1.00 95.00 80 GLU A O 1
ATOM 654 N N . THR A 1 81 ? -4.997 10.184 -4.338 1.00 93.19 81 THR A N 1
ATOM 655 C CA . THR A 1 81 ? -5.947 11.313 -4.398 1.00 93.19 81 THR A CA 1
ATOM 656 C C . THR A 1 81 ? -5.258 12.671 -4.568 1.00 93.19 81 THR A C 1
ATOM 658 O O . THR A 1 81 ? -5.845 13.612 -5.098 1.00 93.19 81 THR A O 1
ATOM 661 N N . HIS A 1 82 ? -3.983 12.790 -4.179 1.00 88.56 82 HIS A N 1
ATOM 662 C CA . HIS A 1 82 ? -3.224 14.044 -4.227 1.00 88.56 82 HIS A CA 1
ATOM 663 C C . HIS A 1 82 ? -2.081 13.997 -5.254 1.00 88.56 82 HIS A C 1
ATOM 665 O O . HIS A 1 82 ? -0.958 13.591 -4.954 1.00 88.56 82 HIS A O 1
ATOM 671 N N . ILE A 1 83 ? -2.343 14.469 -6.477 1.00 91.00 83 ILE A N 1
ATOM 672 C CA . ILE A 1 83 ? -1.379 14.440 -7.584 1.00 91.00 83 ILE A CA 1
ATOM 673 C C . ILE A 1 83 ? -0.804 15.841 -7.807 1.00 91.00 83 ILE A C 1
ATOM 675 O O . ILE A 1 83 ? -1.457 16.708 -8.378 1.00 91.00 83 ILE A O 1
ATOM 679 N N . ASN A 1 84 ? 0.443 16.063 -7.387 1.00 89.88 84 ASN A N 1
ATOM 680 C CA . ASN A 1 84 ? 1.139 17.350 -7.550 1.00 89.88 84 ASN A CA 1
ATOM 681 C C . ASN A 1 84 ? 2.485 17.243 -8.288 1.00 89.88 84 ASN A C 1
ATOM 683 O O . ASN A 1 84 ? 3.208 18.227 -8.417 1.00 89.88 84 ASN A O 1
ATOM 687 N N . ASN A 1 85 ? 2.848 16.044 -8.744 1.00 90.62 85 ASN A N 1
ATOM 688 C CA . ASN A 1 85 ? 4.108 15.784 -9.425 1.00 90.62 85 ASN A CA 1
ATOM 689 C C . ASN A 1 85 ? 3.984 14.590 -10.384 1.00 90.62 85 ASN A C 1
ATOM 691 O O . ASN A 1 85 ? 3.011 13.831 -10.364 1.00 90.62 85 ASN A O 1
ATOM 695 N N . THR A 1 86 ? 5.006 14.397 -11.214 1.00 91.25 86 THR A N 1
ATOM 696 C CA . THR A 1 86 ? 5.040 13.333 -12.227 1.00 91.25 86 THR A CA 1
ATOM 697 C C . THR A 1 86 ? 5.098 11.928 -11.627 1.00 91.25 86 THR A C 1
ATOM 699 O O . THR A 1 86 ? 4.588 10.987 -12.232 1.00 91.25 86 THR A O 1
ATOM 702 N N . THR A 1 87 ? 5.658 11.759 -10.426 1.00 89.69 87 THR A N 1
ATOM 703 C CA . THR A 1 87 ? 5.656 10.467 -9.722 1.00 89.69 87 THR A CA 1
ATOM 704 C C . THR A 1 87 ? 4.238 10.077 -9.315 1.00 89.69 87 THR A C 1
ATOM 706 O O . THR A 1 87 ? 3.820 8.956 -9.603 1.00 89.69 87 THR A O 1
ATOM 709 N N . GLY A 1 88 ? 3.478 11.000 -8.720 1.00 92.06 88 GLY A N 1
ATOM 710 C CA . GLY A 1 88 ? 2.064 10.800 -8.391 1.00 92.06 88 GLY A CA 1
ATOM 711 C C . GLY A 1 88 ? 1.234 10.490 -9.636 1.00 92.06 88 GLY A C 1
ATOM 712 O O . GLY A 1 88 ? 0.494 9.511 -9.656 1.00 92.06 88 GLY A O 1
ATOM 713 N N . ALA A 1 89 ? 1.449 11.227 -10.731 1.00 95.50 89 ALA A N 1
ATOM 714 C CA . ALA A 1 89 ? 0.752 10.976 -11.995 1.00 95.50 89 ALA A CA 1
ATOM 715 C C . ALA A 1 89 ? 1.043 9.572 -12.566 1.00 95.50 89 ALA A C 1
ATOM 717 O O . ALA A 1 89 ? 0.135 8.876 -13.029 1.00 95.50 89 ALA A O 1
ATOM 718 N N . ARG A 1 90 ? 2.302 9.114 -12.495 1.00 95.50 90 ARG A N 1
ATOM 719 C CA . ARG A 1 90 ? 2.692 7.758 -12.918 1.00 95.50 90 ARG A CA 1
ATOM 720 C C . ARG A 1 90 ? 2.064 6.680 -12.039 1.00 95.50 90 ARG A C 1
ATOM 722 O O . ARG A 1 90 ? 1.623 5.664 -12.574 1.00 95.50 90 ARG A O 1
ATOM 729 N N . ARG A 1 91 ? 1.996 6.900 -10.721 1.00 95.50 91 ARG A N 1
ATOM 730 C CA . ARG A 1 91 ? 1.336 5.981 -9.781 1.00 95.50 91 ARG A CA 1
ATOM 731 C C . ARG A 1 91 ? -0.158 5.877 -10.042 1.00 95.50 91 ARG A C 1
ATOM 733 O O . ARG A 1 91 ? -0.643 4.758 -10.191 1.00 95.50 91 ARG A O 1
ATOM 740 N N . LEU A 1 92 ? -0.846 7.008 -10.203 1.00 97.94 92 LEU A N 1
ATOM 741 C CA . LEU A 1 92 ? -2.269 7.027 -10.533 1.00 97.94 92 LEU A CA 1
ATOM 742 C C . LEU A 1 92 ? -2.538 6.274 -11.842 1.00 97.94 92 LEU A C 1
ATOM 744 O O . LEU A 1 92 ? -3.438 5.444 -11.913 1.00 97.94 92 LEU A O 1
ATOM 748 N N . ARG A 1 93 ? -1.728 6.497 -12.885 1.00 97.75 93 ARG A N 1
ATOM 749 C CA . ARG A 1 93 ? -1.840 5.742 -14.144 1.00 97.75 93 ARG A CA 1
ATOM 750 C C . ARG A 1 93 ? -1.654 4.234 -13.933 1.00 97.75 93 ARG A C 1
ATOM 752 O O . ARG A 1 93 ? -2.441 3.455 -14.460 1.00 97.75 93 ARG A O 1
ATOM 759 N N . ALA A 1 94 ? -0.651 3.819 -13.160 1.00 98.06 94 ALA A N 1
ATOM 760 C CA . ALA A 1 94 ? -0.423 2.406 -12.851 1.00 98.06 94 ALA A CA 1
ATOM 761 C C . ALA A 1 94 ? -1.583 1.783 -12.052 1.00 98.06 94 ALA A C 1
ATOM 763 O O . ALA A 1 94 ? -1.929 0.622 -12.262 1.00 98.06 94 ALA A O 1
ATOM 764 N N . GLN A 1 95 ? -2.192 2.539 -11.136 1.00 98.50 95 GLN A N 1
ATOM 765 C CA . GLN A 1 95 ? -3.374 2.114 -10.383 1.00 98.50 95 GLN A CA 1
ATOM 766 C C . GLN A 1 95 ? -4.604 1.988 -11.290 1.00 98.50 95 GLN A C 1
ATOM 768 O O . GLN A 1 95 ? -5.291 0.975 -11.227 1.00 98.50 95 GLN A O 1
ATOM 773 N N . ARG A 1 96 ? -4.834 2.930 -12.213 1.00 98.50 96 ARG A N 1
ATOM 774 C CA . ARG A 1 96 ? -5.919 2.818 -13.205 1.00 98.50 96 ARG A CA 1
ATOM 775 C C . ARG A 1 96 ? -5.782 1.569 -14.078 1.00 98.50 96 ARG A C 1
ATOM 777 O O . ARG A 1 96 ? -6.741 0.813 -14.194 1.00 98.50 96 ARG A O 1
ATOM 784 N N . ARG A 1 97 ? -4.568 1.287 -14.568 1.00 98.62 97 ARG A N 1
ATOM 785 C CA . ARG A 1 97 ? -4.246 0.048 -15.306 1.00 98.62 97 ARG A CA 1
ATOM 786 C C . ARG A 1 97 ? -4.447 -1.217 -14.484 1.00 98.62 97 ARG A C 1
ATOM 788 O O . ARG A 1 97 ? -4.840 -2.256 -15.001 1.00 98.62 97 ARG A O 1
ATOM 795 N N . TYR A 1 98 ? -4.158 -1.144 -13.187 1.00 98.69 98 TYR A N 1
ATOM 796 C CA . TYR A 1 98 ? -4.351 -2.268 -12.281 1.00 98.69 98 TYR A CA 1
ATOM 797 C C . TYR A 1 98 ? -5.825 -2.683 -12.198 1.00 98.69 98 TYR A C 1
ATOM 799 O O . TYR A 1 98 ? -6.112 -3.884 -12.178 1.00 98.69 98 TYR A O 1
ATOM 807 N N . PHE A 1 99 ? -6.728 -1.702 -12.165 1.00 98.75 99 PHE A N 1
ATOM 808 C CA . PHE A 1 99 ? -8.170 -1.904 -12.053 1.00 98.75 99 PHE A CA 1
ATOM 809 C C . PHE A 1 99 ? -8.912 -1.950 -13.396 1.00 98.75 99 PHE A C 1
ATOM 811 O O . PHE A 1 99 ? -10.109 -2.219 -13.391 1.00 98.75 99 PHE A O 1
ATOM 818 N N . GLY A 1 100 ? -8.245 -1.716 -14.532 1.00 98.50 100 GLY A N 1
ATOM 819 C CA . GLY A 1 100 ? -8.895 -1.740 -15.849 1.00 98.50 100 GLY A CA 1
ATOM 820 C C . GLY A 1 100 ? -9.850 -0.568 -16.050 1.00 98.50 100 GLY A C 1
ATOM 821 O O . GLY A 1 100 ? -10.946 -0.747 -16.566 1.00 98.50 100 GLY A O 1
ATOM 822 N N . ILE A 1 101 ? -9.482 0.612 -15.546 1.00 98.50 101 ILE A N 1
ATOM 823 C CA . ILE A 1 101 ? -10.317 1.821 -15.617 1.00 98.50 101 ILE A CA 1
ATOM 824 C C . ILE A 1 101 ? -9.654 2.934 -16.437 1.00 98.50 101 ILE A C 1
ATOM 826 O O . ILE A 1 101 ? -10.071 4.091 -16.349 1.00 98.50 101 ILE A O 1
ATOM 830 N N . SER A 1 102 ? -8.602 2.639 -17.213 1.00 97.94 102 SER A N 1
ATOM 831 C CA . SER A 1 102 ? -7.841 3.680 -17.925 1.00 97.94 102 SER A CA 1
ATOM 832 C C . SER A 1 102 ? -8.630 4.315 -19.071 1.00 97.94 102 SER A C 1
ATOM 834 O O . SER A 1 102 ? -8.385 5.478 -19.392 1.00 97.94 102 SER A O 1
ATOM 836 N N . ALA A 1 103 ? -9.578 3.570 -19.642 1.00 95.94 103 ALA A N 1
ATOM 837 C CA . ALA A 1 103 ? -10.480 4.004 -20.707 1.00 95.94 103 ALA A CA 1
ATOM 838 C C . ALA A 1 103 ? -11.881 4.412 -20.206 1.00 95.94 103 ALA A C 1
ATOM 840 O O . ALA A 1 103 ? -12.806 4.532 -21.002 1.00 95.94 103 ALA A O 1
ATOM 841 N N . TYR A 1 104 ? -12.067 4.610 -18.894 1.00 97.31 104 TYR A N 1
ATOM 842 C CA . TYR A 1 104 ? -13.349 5.081 -18.368 1.00 97.31 104 TYR A CA 1
ATOM 843 C C . TYR A 1 104 ? -13.707 6.466 -18.932 1.00 97.31 104 TYR A C 1
ATOM 845 O O . TYR A 1 104 ? -12.919 7.407 -18.820 1.00 97.31 104 TYR A O 1
ATOM 853 N N . GLY A 1 105 ? -14.923 6.596 -19.464 1.00 96.19 105 GLY A N 1
ATOM 854 C CA . GLY A 1 105 ? -15.395 7.833 -20.087 1.00 96.19 105 GLY A CA 1
ATOM 855 C C . GLY A 1 105 ? -14.886 8.020 -21.519 1.00 96.19 105 GLY A C 1
ATOM 856 O O . GLY A 1 105 ? -14.322 7.116 -22.128 1.00 96.19 105 GLY A O 1
ATOM 857 N N . ALA A 1 106 ? -15.115 9.204 -22.083 1.00 94.19 106 ALA A N 1
ATOM 858 C CA . ALA A 1 106 ? -14.713 9.528 -23.454 1.00 94.19 106 ALA A CA 1
ATOM 859 C C . ALA A 1 106 ? -13.298 10.121 -23.541 1.00 94.19 106 ALA A C 1
ATOM 861 O O . ALA A 1 106 ? -12.709 10.171 -24.624 1.00 94.19 106 ALA A O 1
ATOM 862 N N . LYS A 1 107 ? -12.763 10.617 -22.418 1.00 95.75 107 LYS A N 1
ATOM 863 C CA . LYS A 1 107 ? -11.501 11.362 -22.366 1.00 95.75 107 LYS A CA 1
ATOM 864 C C . LYS A 1 107 ? -10.609 10.903 -21.209 1.00 95.75 107 LYS A C 1
ATOM 866 O O . LYS A 1 107 ? -11.131 10.508 -20.164 1.00 95.75 107 LYS A O 1
ATOM 871 N N . PRO A 1 108 ? -9.272 11.014 -21.331 1.00 94.62 108 PRO A N 1
ATOM 872 C CA . PRO A 1 108 ? -8.350 10.654 -20.253 1.00 94.62 108 PRO A CA 1
ATOM 873 C C . PRO A 1 108 ? -8.644 11.352 -18.920 1.00 94.62 108 PRO A C 1
ATOM 875 O O . PRO A 1 108 ? -8.466 10.747 -17.863 1.00 94.62 108 PRO A O 1
ATOM 878 N N . GLU A 1 109 ? -9.102 12.604 -18.959 1.00 96.62 109 GLU A N 1
ATOM 879 C CA . GLU A 1 109 ? -9.442 13.401 -17.780 1.00 96.62 109 GLU A CA 1
ATOM 880 C C . GLU A 1 109 ? -10.606 12.793 -16.990 1.00 96.62 109 GLU A C 1
ATOM 882 O O . GLU A 1 109 ? -10.580 12.816 -15.764 1.00 96.62 109 GLU A O 1
ATOM 887 N N . GLU A 1 110 ? -11.588 12.191 -17.667 1.00 98.19 110 GLU A N 1
ATOM 888 C CA . GLU A 1 110 ? -12.741 11.548 -17.023 1.00 98.19 110 GLU A CA 1
ATOM 889 C C . GLU A 1 110 ? -12.316 10.281 -16.272 1.00 98.19 110 GLU A C 1
ATOM 891 O O . GLU A 1 110 ? -12.719 10.070 -15.129 1.00 98.19 110 GLU A O 1
ATOM 896 N N . SER A 1 111 ? -11.435 9.471 -16.868 1.00 98.00 111 SER A N 1
ATOM 897 C CA . SER A 1 111 ? -10.831 8.310 -16.201 1.00 98.00 111 SER A CA 1
ATOM 898 C C . SER A 1 111 ? -9.966 8.719 -15.001 1.00 98.00 111 SER A C 1
ATOM 900 O O . SER A 1 111 ? -10.005 8.071 -13.952 1.00 98.00 111 SER A O 1
ATOM 902 N N . ILE A 1 112 ? -9.188 9.800 -15.128 1.00 98.06 112 ILE A N 1
ATOM 903 C CA . ILE A 1 112 ? -8.380 10.352 -14.030 1.00 98.06 112 ILE A CA 1
ATOM 904 C C . ILE A 1 112 ? -9.284 10.825 -12.890 1.00 98.06 112 ILE A C 1
ATOM 906 O O . ILE A 1 112 ? -9.068 10.431 -11.746 1.00 98.06 112 ILE A O 1
ATOM 910 N N . GLN A 1 113 ? -10.310 11.614 -13.208 1.00 98.12 113 GLN A N 1
ATOM 911 C CA . GLN A 1 113 ? -11.261 12.134 -12.231 1.00 98.12 113 GLN A CA 1
ATOM 912 C C . GLN A 1 113 ? -12.003 10.994 -11.527 1.00 98.12 113 GLN A C 1
ATOM 914 O O . GLN A 1 113 ? -12.070 10.973 -10.300 1.00 98.12 113 GLN A O 1
ATOM 919 N N . LYS A 1 114 ? -12.472 9.989 -12.278 1.00 98.56 114 LYS A N 1
ATOM 920 C CA . LYS A 1 114 ? -13.122 8.806 -11.705 1.00 98.56 114 LYS A CA 1
ATOM 921 C C . LYS A 1 114 ? -12.207 8.060 -10.738 1.00 98.56 114 LYS A C 1
ATOM 923 O O . LYS A 1 114 ? -12.656 7.630 -9.681 1.00 98.56 114 LYS A O 1
ATOM 928 N N . ALA A 1 115 ? -10.932 7.901 -11.083 1.00 98.50 115 ALA A N 1
ATOM 929 C CA . ALA A 1 115 ? -9.971 7.244 -10.207 1.00 98.50 115 ALA A CA 1
ATOM 930 C C . ALA A 1 115 ? -9.761 8.029 -8.900 1.00 98.50 115 ALA A C 1
ATOM 932 O O . ALA A 1 115 ? -9.767 7.421 -7.832 1.00 98.50 115 ALA A O 1
ATOM 933 N N . ILE A 1 116 ? -9.639 9.359 -8.972 1.00 98.19 116 ILE A N 1
ATOM 934 C CA . ILE A 1 116 ? -9.508 10.223 -7.788 1.00 98.19 116 ILE A CA 1
ATOM 935 C C . ILE A 1 116 ? -10.753 10.115 -6.899 1.00 98.19 116 ILE A C 1
ATOM 937 O O . ILE A 1 116 ? -10.609 9.860 -5.709 1.00 98.19 116 ILE A O 1
ATOM 941 N N . GLU A 1 117 ? -11.961 10.194 -7.470 1.00 98.38 117 GLU A N 1
ATOM 942 C CA . GLU A 1 117 ? -13.222 10.016 -6.728 1.00 98.38 117 GLU A CA 1
ATOM 943 C C . GLU A 1 117 ? -13.278 8.668 -5.992 1.00 98.38 117 GLU A C 1
ATOM 945 O O . GLU A 1 117 ? -13.724 8.583 -4.849 1.00 98.38 117 GLU A O 1
ATOM 950 N N . LEU A 1 118 ? -12.813 7.592 -6.633 1.00 98.69 118 LEU A N 1
ATOM 951 C CA . LEU A 1 118 ? -12.757 6.264 -6.019 1.00 98.69 118 LEU A CA 1
ATOM 952 C C . LEU A 1 118 ? -11.697 6.176 -4.907 1.00 98.69 118 LEU A C 1
ATOM 954 O O . LEU A 1 118 ? -11.913 5.486 -3.911 1.00 98.69 118 LEU A O 1
ATOM 958 N N . GLY A 1 119 ? -10.575 6.889 -5.044 1.00 98.44 119 GLY A N 1
ATOM 959 C CA . GLY A 1 119 ? -9.594 7.058 -3.970 1.00 98.44 119 GLY A CA 1
ATOM 960 C C . GLY A 1 1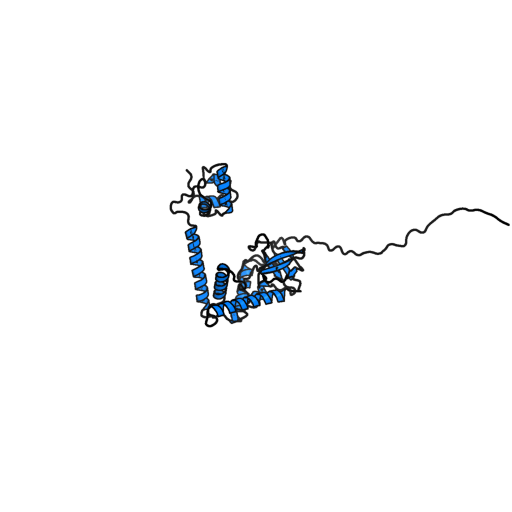19 ? -10.173 7.829 -2.779 1.00 98.44 119 GLY A C 1
ATOM 961 O O . GLY A 1 119 ? -10.018 7.410 -1.635 1.00 98.44 119 GLY A O 1
ATOM 962 N N . GLU A 1 120 ? -10.929 8.899 -3.033 1.00 98.44 120 GLU A N 1
ATOM 963 C CA . GLU A 1 120 ? -11.618 9.678 -1.996 1.00 98.44 120 GLU A CA 1
ATOM 964 C C . GLU A 1 120 ? -12.677 8.847 -1.256 1.00 98.44 120 GLU A C 1
ATOM 966 O O . GLU A 1 120 ? -12.839 8.991 -0.044 1.00 98.44 120 GLU A O 1
ATOM 971 N N . GLN A 1 121 ? -13.349 7.914 -1.940 1.00 98.75 121 GLN A N 1
ATOM 972 C CA . GLN A 1 121 ? -14.233 6.943 -1.285 1.00 98.75 121 GLN A CA 1
ATOM 973 C C . GLN A 1 121 ? -13.476 6.033 -0.310 1.00 98.75 121 GLN A C 1
ATOM 975 O O . GLN A 1 121 ? -13.998 5.733 0.765 1.00 98.75 121 GLN A O 1
ATOM 980 N N . ALA A 1 122 ? -12.248 5.619 -0.639 1.00 98.75 122 ALA A N 1
ATOM 981 C CA . ALA A 1 122 ? -11.399 4.867 0.284 1.00 98.75 122 ALA A CA 1
ATOM 982 C C . ALA A 1 122 ? -10.995 5.720 1.500 1.00 98.75 122 ALA A C 1
ATOM 984 O O . ALA A 1 122 ? -11.066 5.242 2.633 1.00 98.75 122 ALA A O 1
ATOM 985 N N . THR A 1 123 ? -10.654 6.996 1.288 1.00 98.62 123 THR A N 1
ATOM 986 C CA . THR A 1 123 ? -10.374 7.957 2.370 1.00 98.62 123 THR A CA 1
ATOM 987 C C . THR A 1 123 ? -11.569 8.111 3.310 1.00 98.62 123 THR A C 1
ATOM 989 O O . THR A 1 123 ? -11.424 7.982 4.526 1.00 98.62 123 THR A O 1
ATOM 992 N N . LEU A 1 124 ? -12.767 8.320 2.757 1.00 98.50 124 LEU A N 1
ATOM 993 C CA . LEU A 1 124 ? -14.009 8.430 3.526 1.00 98.50 124 LEU A CA 1
ATOM 994 C C . LEU A 1 124 ? -14.329 7.140 4.283 1.00 98.50 124 LEU A C 1
ATOM 996 O O . LEU A 1 124 ? -14.762 7.193 5.433 1.00 98.50 124 LEU A O 1
ATOM 1000 N N . PHE A 1 125 ? -14.104 5.977 3.668 1.00 98.75 125 PHE A N 1
ATOM 1001 C CA . PHE A 1 125 ? -14.287 4.687 4.328 1.00 98.75 125 PHE A CA 1
ATOM 1002 C C . PHE A 1 125 ? -13.390 4.566 5.565 1.00 98.75 125 PHE A C 1
ATOM 1004 O O . PHE A 1 125 ? -13.875 4.239 6.649 1.00 98.75 125 PHE A O 1
ATOM 1011 N N . THR A 1 126 ? -12.105 4.895 5.423 1.00 98.75 126 THR A N 1
ATOM 1012 C CA . THR A 1 126 ? -11.139 4.890 6.526 1.00 98.75 126 THR A CA 1
ATOM 1013 C C . THR A 1 126 ? -11.507 5.898 7.613 1.00 98.75 126 THR A C 1
ATOM 1015 O O . THR A 1 126 ? -11.522 5.540 8.792 1.00 98.75 126 THR A O 1
ATOM 1018 N N . GLN A 1 127 ? -11.896 7.122 7.248 1.00 98.44 127 GLN A N 1
ATOM 1019 C CA . GLN A 1 127 ? -12.366 8.114 8.217 1.00 98.44 127 GLN A CA 1
ATOM 1020 C C . GLN A 1 127 ? -13.596 7.605 8.983 1.00 98.44 127 GLN A C 1
ATOM 1022 O O . GLN A 1 127 ? -13.602 7.640 10.207 1.00 98.44 127 GLN A O 1
ATOM 1027 N N . ASN A 1 128 ? -14.605 7.055 8.304 1.00 98.38 128 ASN A N 1
ATOM 1028 C CA . ASN A 1 128 ? -15.815 6.532 8.951 1.00 98.38 128 ASN A CA 1
ATOM 1029 C C . ASN A 1 128 ? -15.544 5.316 9.854 1.00 98.38 128 ASN A C 1
ATOM 1031 O O . ASN A 1 128 ? -16.258 5.088 10.840 1.00 98.38 128 ASN A O 1
ATOM 1035 N N . ALA A 1 129 ? -14.528 4.519 9.520 1.00 98.31 129 ALA A N 1
ATOM 1036 C CA . ALA A 1 129 ? -14.117 3.371 10.315 1.00 98.31 129 ALA A CA 1
ATOM 1037 C C . ALA A 1 129 ? -13.406 3.777 11.619 1.00 98.31 129 ALA A C 1
ATOM 1039 O O . ALA A 1 129 ? -13.511 3.041 12.599 1.00 98.31 129 ALA A O 1
ATOM 1040 N N . LEU A 1 130 ? -12.712 4.923 11.645 1.00 98.56 130 LEU A N 1
ATOM 1041 C CA . LEU A 1 130 ? -11.788 5.280 12.731 1.00 98.56 130 LEU A CA 1
ATOM 1042 C C . LEU A 1 130 ? -12.132 6.573 13.488 1.00 98.56 130 LEU A C 1
ATOM 1044 O O . LEU A 1 130 ? -11.858 6.674 14.681 1.00 98.56 130 LEU A O 1
ATOM 1048 N N . ALA A 1 131 ? -12.695 7.587 12.832 1.00 97.38 131 ALA A N 1
ATOM 1049 C CA . ALA A 1 131 ? -12.950 8.884 13.452 1.00 97.38 131 ALA A CA 1
ATOM 1050 C C . ALA A 1 131 ? -13.977 8.759 14.588 1.00 97.38 131 ALA A C 1
ATOM 1052 O O . ALA A 1 131 ? -15.059 8.195 14.420 1.00 97.38 131 ALA A O 1
ATOM 1053 N N . GLY A 1 132 ? -13.612 9.271 15.767 1.00 97.00 132 GLY A N 1
ATOM 1054 C CA . GLY A 1 132 ? -14.440 9.190 16.974 1.00 97.00 132 GLY A CA 1
ATOM 1055 C C . GLY A 1 132 ? -14.596 7.781 17.561 1.00 97.00 132 GLY A C 1
ATOM 1056 O O . GLY A 1 132 ? -15.413 7.600 18.460 1.00 97.00 132 GLY A O 1
ATOM 1057 N N . LYS A 1 133 ? -13.840 6.785 17.075 1.00 97.62 133 LYS A N 1
ATOM 1058 C CA . LYS A 1 133 ? -13.891 5.391 17.539 1.00 97.62 133 LYS A CA 1
ATOM 1059 C C . LYS A 1 133 ? -12.492 4.941 17.972 1.00 97.62 133 LYS A C 1
ATOM 1061 O O . LYS A 1 133 ? -11.540 5.189 17.235 1.00 97.62 133 LYS A O 1
ATOM 1066 N N . PRO A 1 134 ? -12.332 4.269 19.124 1.00 96.25 134 PRO A N 1
ATOM 1067 C CA . PRO A 1 134 ? -11.040 3.704 19.495 1.00 96.25 134 PRO A CA 1
ATOM 1068 C C . PRO A 1 134 ? -10.694 2.537 18.567 1.00 96.25 134 PRO A C 1
ATOM 1070 O O . PRO A 1 134 ? -11.557 1.739 18.203 1.00 96.25 134 PRO A O 1
ATOM 1073 N N . PHE A 1 135 ? -9.426 2.407 18.200 1.00 98.50 135 PHE A N 1
ATOM 1074 C CA . PHE A 1 135 ? -8.932 1.275 17.416 1.00 98.50 135 PHE A CA 1
ATOM 1075 C C . PHE A 1 135 ? -7.557 0.835 17.910 1.00 98.50 135 PHE A C 1
ATOM 1077 O O . PHE A 1 135 ? -6.859 1.573 18.610 1.00 98.50 135 PHE A O 1
ATOM 1084 N N . THR A 1 136 ? -7.163 -0.378 17.539 1.00 98.44 136 THR A N 1
ATOM 1085 C CA . THR A 1 136 ? -5.874 -0.951 17.922 1.00 98.44 136 THR A CA 1
ATOM 1086 C C . THR A 1 136 ? -4.905 -0.891 16.750 1.00 98.44 136 THR A C 1
ATOM 1088 O O . THR A 1 136 ? -5.231 -1.302 15.634 1.00 98.44 136 THR A O 1
ATOM 1091 N N . ILE A 1 137 ? -3.689 -0.409 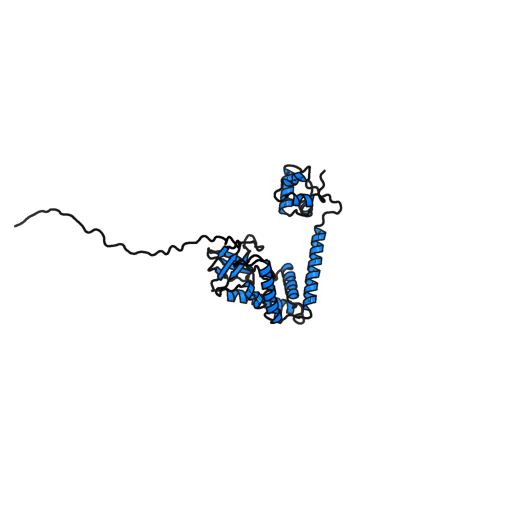17.008 1.00 98.38 137 ILE A N 1
ATOM 1092 C CA . ILE A 1 137 ? -2.576 -0.458 16.057 1.00 98.38 137 ILE A CA 1
ATOM 1093 C C . ILE A 1 137 ? -1.606 -1.564 16.455 1.00 98.38 137 ILE A C 1
ATOM 1095 O O . ILE A 1 137 ? -1.183 -1.630 17.608 1.00 98.38 137 ILE A O 1
ATOM 1099 N N . TYR A 1 138 ? -1.175 -2.358 15.476 1.00 98.06 138 TYR A N 1
ATOM 1100 C CA . TYR A 1 138 ? -0.027 -3.252 15.612 1.00 98.06 138 TYR A CA 1
ATOM 1101 C C . TYR A 1 138 ? 1.082 -2.832 14.649 1.00 98.06 138 TYR A C 1
ATOM 1103 O O . TYR A 1 138 ? 0.858 -2.705 13.444 1.00 98.06 138 TYR A O 1
ATOM 1111 N N . THR A 1 139 ? 2.298 -2.620 15.146 1.00 97.19 139 THR A N 1
ATOM 1112 C CA . THR A 1 139 ? 3.424 -2.159 14.315 1.00 97.19 139 THR A CA 1
ATOM 1113 C C . THR A 1 139 ? 4.760 -2.657 14.858 1.00 97.19 139 THR A C 1
ATOM 1115 O O . THR A 1 139 ? 4.905 -2.827 16.058 1.00 97.19 139 THR A O 1
ATOM 1118 N N . SER A 1 140 ? 5.766 -2.863 14.002 1.00 95.50 140 SER A N 1
ATOM 1119 C CA . SER A 1 140 ? 7.170 -2.989 14.454 1.00 95.50 140 SER A CA 1
ATOM 1120 C C . SER A 1 140 ? 7.947 -1.683 14.326 1.00 95.50 140 SER A C 1
ATOM 1122 O O . SER A 1 140 ? 9.174 -1.696 14.357 1.00 95.50 140 SER A O 1
ATOM 1124 N N . HIS A 1 141 ? 7.257 -0.569 14.067 1.00 94.31 141 HIS A N 1
ATOM 1125 C CA . HIS A 1 141 ? 7.860 0.727 13.760 1.00 94.31 141 HIS A CA 1
ATOM 1126 C C . HIS A 1 141 ? 8.767 0.737 12.524 1.00 94.31 141 HIS A C 1
ATOM 1128 O O . HIS A 1 141 ? 9.628 1.610 12.406 1.00 94.31 141 HIS A O 1
ATOM 1134 N N . ALA A 1 142 ? 8.566 -0.204 11.595 1.00 93.88 142 ALA A N 1
ATOM 1135 C CA . ALA A 1 142 ? 9.269 -0.211 10.320 1.00 93.88 142 ALA A CA 1
ATOM 1136 C C . ALA A 1 142 ? 8.975 1.085 9.554 1.00 93.88 142 ALA A C 1
ATOM 1138 O O . ALA A 1 142 ? 7.806 1.441 9.365 1.00 93.88 142 ALA A O 1
ATOM 1139 N N . ASP A 1 143 ? 10.034 1.776 9.122 1.00 92.69 143 ASP A N 1
ATOM 1140 C CA . ASP A 1 143 ? 9.899 2.994 8.331 1.00 92.69 143 ASP A CA 1
ATOM 1141 C C . ASP A 1 143 ? 9.185 2.687 7.014 1.00 92.69 143 ASP A C 1
ATOM 1143 O O . ASP A 1 143 ? 9.556 1.791 6.251 1.00 92.69 143 ASP A O 1
ATOM 1147 N N . ALA A 1 144 ? 8.147 3.465 6.749 1.00 91.44 144 ALA A N 1
ATOM 1148 C CA 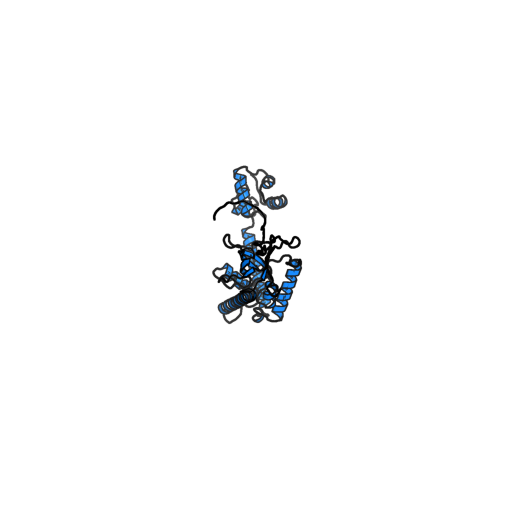. ALA A 1 144 ? 7.391 3.401 5.521 1.00 91.44 144 ALA A CA 1
ATOM 1149 C C . ALA A 1 144 ? 7.811 4.528 4.579 1.00 91.44 144 ALA A C 1
ATOM 1151 O O . ALA A 1 144 ? 6.974 4.985 3.815 1.00 91.44 144 ALA A O 1
ATOM 1152 N N . ARG A 1 145 ? 9.074 4.977 4.583 1.00 84.69 145 ARG A N 1
ATOM 1153 C CA . ARG A 1 145 ? 9.575 6.125 3.802 1.00 84.69 145 ARG A CA 1
ATOM 1154 C C . ARG A 1 145 ? 8.956 7.454 4.243 1.00 84.69 145 ARG A C 1
ATOM 1156 O O . ARG A 1 145 ? 8.537 8.253 3.403 1.00 84.69 145 ARG A O 1
ATOM 1163 N N . GLY A 1 146 ? 8.843 7.658 5.555 1.00 73.62 146 GLY A N 1
ATOM 1164 C CA . GLY A 1 146 ? 8.487 8.959 6.121 1.00 73.62 146 GLY A CA 1
ATOM 1165 C C . GLY A 1 146 ? 9.626 9.972 5.971 1.00 73.62 146 GLY A C 1
ATOM 1166 O O . GLY A 1 146 ? 10.792 9.603 5.854 1.00 73.62 146 GLY A O 1
ATOM 1167 N N . GLY A 1 147 ? 9.296 11.264 5.973 1.00 67.56 147 GLY A N 1
ATOM 1168 C CA . GLY A 1 147 ? 10.310 12.317 6.080 1.00 67.56 147 GLY A CA 1
ATOM 1169 C C . GLY A 1 147 ? 10.814 12.452 7.520 1.00 67.56 147 GLY A C 1
ATOM 1170 O O . GLY A 1 147 ? 10.131 12.037 8.453 1.00 67.56 147 GLY A O 1
ATOM 1171 N N . ALA A 1 148 ? 11.963 13.106 7.724 1.00 64.12 148 ALA A N 1
ATOM 1172 C CA . ALA A 1 148 ? 12.543 13.313 9.060 1.00 64.12 148 ALA A CA 1
ATOM 1173 C C . ALA A 1 148 ? 11.561 13.952 10.068 1.00 64.12 148 ALA A C 1
ATOM 1175 O O . ALA A 1 148 ? 11.581 13.619 11.248 1.00 64.12 148 ALA A O 1
ATOM 1176 N N . ASN A 1 149 ? 10.661 14.815 9.582 1.00 65.69 149 ASN A N 1
ATOM 1177 C CA . ASN A 1 149 ? 9.679 15.535 10.400 1.00 65.69 149 ASN A CA 1
ATOM 1178 C C . ASN A 1 149 ? 8.301 14.855 10.468 1.00 65.69 149 ASN A C 1
ATOM 1180 O O . ASN A 1 149 ? 7.413 15.354 11.151 1.00 65.69 149 ASN A O 1
ATOM 1184 N N . ASN A 1 150 ? 8.088 13.749 9.747 1.00 71.81 150 ASN A N 1
ATOM 1185 C CA . ASN A 1 150 ? 6.825 13.017 9.777 1.00 71.81 150 ASN A CA 1
ATOM 1186 C C . ASN A 1 150 ? 7.080 11.510 9.691 1.00 71.81 150 ASN A C 1
ATOM 1188 O O . ASN A 1 150 ? 7.224 10.941 8.603 1.00 71.81 150 ASN A O 1
ATOM 1192 N N . LYS A 1 151 ? 7.151 10.871 10.864 1.00 87.50 151 LYS A N 1
ATOM 1193 C CA . LYS A 1 151 ? 7.415 9.439 10.991 1.00 87.50 151 LYS A CA 1
ATOM 1194 C C . LYS A 1 151 ? 6.223 8.658 10.434 1.00 87.50 151 LYS A C 1
ATOM 1196 O O . LYS A 1 151 ? 5.195 8.515 11.099 1.00 87.50 151 LYS A O 1
ATOM 1201 N N . ARG A 1 152 ? 6.377 8.158 9.207 1.00 94.88 152 ARG A N 1
ATOM 1202 C CA . ARG A 1 152 ? 5.431 7.239 8.578 1.00 94.88 152 ARG A CA 1
ATOM 1203 C C . ARG A 1 152 ? 5.869 5.816 8.864 1.00 94.88 152 ARG A C 1
ATOM 1205 O O . ARG A 1 152 ? 6.966 5.434 8.469 1.00 94.88 152 ARG A O 1
ATOM 1212 N N . ILE A 1 153 ? 5.028 5.039 9.534 1.00 96.12 153 ILE A N 1
ATOM 1213 C CA . ILE A 1 153 ? 5.337 3.646 9.869 1.00 96.12 153 ILE A CA 1
ATOM 1214 C C . ILE A 1 153 ? 4.279 2.712 9.320 1.00 96.12 153 ILE A C 1
ATOM 1216 O O . ILE A 1 153 ? 3.099 3.058 9.271 1.00 96.12 153 ILE A O 1
ATOM 1220 N N . TYR A 1 154 ? 4.706 1.517 8.932 1.00 98.06 154 TYR A N 1
ATOM 1221 C CA . TYR A 1 154 ? 3.758 0.487 8.548 1.00 98.06 154 TYR A CA 1
ATOM 1222 C C . TYR A 1 154 ? 3.012 -0.063 9.767 1.00 98.06 154 TYR A C 1
ATOM 1224 O O . TYR A 1 154 ? 3.629 -0.392 10.789 1.00 98.06 154 TYR A O 1
ATOM 1232 N N . SER A 1 155 ? 1.699 -0.212 9.630 1.00 98.31 155 SER A N 1
ATOM 1233 C CA . SER A 1 155 ? 0.782 -0.542 10.717 1.00 98.31 155 SER A CA 1
ATOM 1234 C C . SER A 1 155 ? -0.324 -1.483 10.248 1.00 98.31 155 SER A C 1
ATOM 1236 O O . SER A 1 155 ? -0.902 -1.284 9.184 1.00 98.31 155 SER A O 1
ATOM 1238 N N . PHE A 1 156 ? -0.659 -2.475 11.070 1.00 98.62 156 PHE A N 1
ATOM 1239 C CA . PHE A 1 156 ? -1.957 -3.143 11.012 1.00 98.62 156 PHE A CA 1
ATOM 1240 C C . PHE A 1 156 ? -2.940 -2.376 11.888 1.00 98.62 156 PHE A C 1
ATOM 1242 O O . PHE A 1 156 ? -2.564 -1.909 12.964 1.00 98.62 156 PHE A O 1
ATOM 1249 N N . ILE A 1 157 ? -4.190 -2.278 11.444 1.00 98.62 157 ILE A N 1
ATOM 1250 C CA . ILE A 1 157 ? -5.247 -1.563 12.159 1.00 98.62 157 ILE A CA 1
ATOM 1251 C C . ILE A 1 157 ? -6.426 -2.506 12.361 1.00 98.62 157 ILE A C 1
ATOM 1253 O O . ILE A 1 157 ? -7.014 -2.990 11.390 1.00 98.62 157 ILE A O 1
ATOM 1257 N N . GLU A 1 158 ? -6.770 -2.736 13.622 1.00 98.69 158 GLU A N 1
ATOM 1258 C CA . GLU A 1 158 ? -7.999 -3.403 14.031 1.00 98.69 158 GLU A CA 1
ATOM 1259 C C . GLU A 1 158 ? -8.988 -2.345 14.525 1.00 98.69 158 GLU A C 1
ATOM 1261 O O . GLU A 1 158 ? -8.720 -1.620 15.481 1.00 98.69 158 GLU A O 1
ATOM 1266 N N . THR A 1 159 ? -10.117 -2.223 13.831 1.00 98.50 159 THR A N 1
ATOM 1267 C CA . THR A 1 159 ? -11.192 -1.270 14.152 1.00 98.50 159 THR A CA 1
ATOM 1268 C C . THR A 1 159 ? -11.862 -1.594 15.492 1.00 98.50 159 THR A C 1
ATOM 1270 O O . THR A 1 159 ? -11.720 -2.700 16.011 1.00 98.50 159 THR A O 1
ATOM 1273 N N . SER A 1 160 ? -12.690 -0.680 16.010 1.00 97.25 160 SER A N 1
ATOM 1274 C CA . SER A 1 160 ? -13.505 -0.915 17.217 1.00 97.25 160 SER A CA 1
ATOM 1275 C C . SER A 1 160 ? -14.416 -2.150 17.131 1.00 97.25 160 SER A C 1
ATOM 1277 O O . SER A 1 160 ? -14.883 -2.646 18.150 1.00 97.25 160 SER A O 1
ATOM 1279 N N . GLU A 1 161 ? -14.703 -2.635 15.920 1.00 96.88 161 GLU A N 1
ATOM 1280 C CA . GLU A 1 161 ? -15.510 -3.835 15.661 1.00 96.88 161 GLU A CA 1
ATOM 1281 C C . GLU A 1 161 ? -14.673 -5.129 15.600 1.00 96.88 161 GLU A C 1
ATOM 1283 O O . GLU A 1 161 ? -15.204 -6.183 15.255 1.00 96.88 161 GLU A O 1
ATOM 1288 N N . GLY A 1 162 ? -13.362 -5.067 15.859 1.00 97.06 162 GLY A N 1
ATOM 1289 C CA . GLY A 1 162 ? -12.461 -6.219 15.745 1.00 97.06 162 GLY A CA 1
ATOM 1290 C C . GLY A 1 162 ? -12.138 -6.614 14.297 1.00 97.06 162 GLY A C 1
ATOM 1291 O O . GLY A 1 162 ? -11.700 -7.733 14.032 1.00 97.06 162 GLY A O 1
ATOM 1292 N N . LYS A 1 163 ? -12.392 -5.729 13.322 1.00 97.88 163 LYS A N 1
ATOM 1293 C CA . LYS A 1 163 ? -12.120 -5.983 11.895 1.00 97.88 163 LYS A CA 1
ATOM 1294 C C . LYS A 1 163 ? -10.800 -5.356 11.459 1.00 97.88 163 LYS A C 1
ATOM 1296 O O . LYS A 1 163 ? -10.522 -4.212 11.815 1.00 97.88 163 LYS A O 1
ATOM 1301 N N . SER A 1 164 ? -10.054 -6.059 10.604 1.00 98.38 164 SER A N 1
ATOM 1302 C CA . SER A 1 164 ? -8.894 -5.502 9.890 1.00 98.38 164 SER A CA 1
ATOM 1303 C C . SER A 1 164 ? -9.339 -4.418 8.905 1.00 98.38 164 SER A C 1
ATOM 1305 O O . SER A 1 164 ? -10.049 -4.722 7.946 1.00 98.38 164 SER A O 1
ATOM 1307 N N . LEU A 1 165 ? -8.887 -3.175 9.098 1.00 98.88 165 LEU A N 1
ATOM 1308 C CA . LEU A 1 165 ? -9.206 -2.063 8.193 1.00 98.88 165 LEU A CA 1
ATOM 1309 C C . LEU A 1 165 ? -8.710 -2.327 6.763 1.00 98.88 165 LEU A C 1
ATOM 1311 O O . LEU A 1 165 ? -9.454 -2.136 5.805 1.00 98.88 165 LEU A O 1
ATOM 1315 N N . ALA A 1 166 ? -7.474 -2.816 6.626 1.00 98.75 166 ALA A N 1
ATOM 1316 C CA . ALA A 1 166 ? -6.890 -3.185 5.339 1.00 98.75 166 ALA A CA 1
ATOM 1317 C C . ALA A 1 166 ? -7.739 -4.253 4.628 1.00 98.75 166 ALA A C 1
ATOM 1319 O O . ALA A 1 166 ? -8.070 -4.119 3.448 1.00 98.75 166 ALA A O 1
ATOM 1320 N N . GLY A 1 167 ? -8.157 -5.288 5.365 1.00 98.62 167 GLY A N 1
ATOM 1321 C CA . GLY A 1 167 ? -9.045 -6.321 4.837 1.00 98.62 167 GLY A CA 1
ATOM 1322 C C . GLY A 1 167 ? -10.397 -5.758 4.395 1.00 98.62 167 GLY A C 1
ATOM 1323 O O . GLY A 1 167 ? -10.885 -6.114 3.324 1.00 98.62 167 GLY A O 1
ATOM 1324 N N . GLU A 1 168 ? -10.994 -4.855 5.173 1.00 98.81 168 GLU A N 1
ATOM 1325 C CA . GLU A 1 168 ? -12.277 -4.236 4.829 1.00 98.81 168 GLU A CA 1
ATOM 1326 C C . GLU A 1 168 ? -12.186 -3.336 3.588 1.00 98.81 168 GLU A C 1
ATOM 1328 O O . GLU A 1 168 ? -13.070 -3.408 2.732 1.00 98.81 168 GLU A O 1
ATOM 1333 N N . LEU A 1 169 ? -11.106 -2.565 3.422 1.00 98.94 169 LEU A N 1
ATOM 1334 C CA . LEU A 1 169 ? -10.866 -1.780 2.205 1.00 98.94 169 LEU A CA 1
ATOM 1335 C C . LEU A 1 169 ? -10.846 -2.677 0.957 1.00 98.94 169 LEU A C 1
ATOM 1337 O O . LEU A 1 169 ? -11.529 -2.390 -0.028 1.00 98.94 169 LEU A O 1
ATOM 1341 N N . VAL A 1 170 ? -10.132 -3.806 1.006 1.00 98.88 170 VAL A N 1
ATOM 1342 C CA . VAL A 1 170 ? -10.059 -4.746 -0.127 1.00 98.88 170 VAL A CA 1
ATOM 1343 C C . VAL A 1 170 ? -11.388 -5.462 -0.355 1.00 98.88 170 VAL A C 1
ATOM 1345 O O . VAL A 1 170 ? -11.853 -5.530 -1.492 1.00 98.88 170 VAL A O 1
ATOM 1348 N N . ARG A 1 171 ? -12.061 -5.944 0.701 1.00 98.81 171 ARG A N 1
ATOM 1349 C CA . ARG A 1 171 ? -13.374 -6.612 0.582 1.00 98.81 171 ARG A CA 1
ATOM 1350 C C . ARG A 1 171 ? -14.443 -5.720 -0.046 1.00 98.81 171 ARG A C 1
ATOM 1352 O O . ARG A 1 171 ? -15.360 -6.247 -0.682 1.00 98.81 171 ARG A O 1
ATOM 1359 N N . ASN A 1 172 ? -14.353 -4.407 0.154 1.00 98.81 172 ASN A N 1
ATOM 1360 C CA . ASN A 1 172 ? -15.264 -3.423 -0.430 1.00 98.81 172 ASN A CA 1
ATOM 1361 C C . ASN A 1 172 ? -14.786 -2.895 -1.794 1.00 98.81 172 ASN A C 1
ATOM 1363 O O . ASN A 1 172 ? -15.478 -2.087 -2.406 1.00 98.81 172 ASN A O 1
ATOM 1367 N N . GLY A 1 173 ? -13.649 -3.379 -2.307 1.00 98.81 173 GLY A N 1
ATOM 1368 C CA . GLY A 1 173 ? -13.102 -2.970 -3.601 1.00 98.81 173 GLY A CA 1
ATOM 1369 C C . GLY A 1 173 ? -12.573 -1.536 -3.619 1.00 98.81 173 GLY A C 1
ATOM 1370 O O . GLY A 1 173 ? -12.609 -0.897 -4.663 1.00 98.81 173 GLY A O 1
ATOM 1371 N N . LEU A 1 174 ? -12.127 -1.019 -2.471 1.00 98.88 174 LEU A N 1
ATOM 1372 C CA . LEU A 1 174 ? -11.612 0.347 -2.295 1.00 98.88 174 LEU A CA 1
ATOM 1373 C C . LEU A 1 174 ? -10.078 0.413 -2.297 1.00 98.88 174 LEU A C 1
ATOM 1375 O O . LEU A 1 174 ? -9.492 1.489 -2.366 1.00 98.88 174 LEU A O 1
ATOM 1379 N N . ALA A 1 175 ? -9.419 -0.740 -2.228 1.00 98.81 175 ALA A N 1
ATOM 1380 C CA . ALA A 1 175 ? -7.975 -0.867 -2.321 1.00 98.81 175 ALA A CA 1
ATOM 1381 C C . ALA A 1 175 ? -7.615 -2.133 -3.094 1.00 98.81 175 ALA A C 1
ATOM 1383 O O . ALA A 1 175 ? -8.403 -3.082 -3.156 1.00 98.81 175 ALA A O 1
ATOM 1384 N N . ARG A 1 176 ? -6.401 -2.154 -3.642 1.00 98.62 176 ARG A N 1
ATOM 1385 C CA . ARG A 1 176 ? -5.809 -3.374 -4.194 1.00 98.62 176 ARG A CA 1
ATOM 1386 C C . ARG A 1 176 ? -5.010 -4.123 -3.135 1.00 98.62 176 ARG A C 1
ATOM 1388 O O . ARG A 1 176 ? -4.445 -3.492 -2.238 1.00 98.62 176 ARG A O 1
ATOM 1395 N N . ALA A 1 177 ? -4.899 -5.445 -3.274 1.00 98.31 177 ALA A N 1
ATOM 1396 C CA . ALA A 1 177 ? -4.059 -6.296 -2.420 1.00 98.31 177 ALA A CA 1
ATOM 1397 C C . ALA A 1 177 ? -2.564 -6.114 -2.751 1.00 98.31 177 ALA A C 1
ATOM 1399 O O . ALA A 1 177 ? -1.872 -7.017 -3.232 1.00 98.31 177 ALA A O 1
ATOM 1400 N N . TYR A 1 178 ? -2.052 -4.908 -2.529 1.00 96.75 178 TYR A N 1
ATOM 1401 C CA . TYR A 1 178 ? -0.740 -4.470 -2.973 1.00 96.75 178 TYR A CA 1
ATOM 1402 C C . TYR A 1 178 ? -0.046 -3.707 -1.853 1.00 96.75 178 TYR A C 1
ATOM 1404 O O . TYR A 1 178 ? -0.459 -2.617 -1.490 1.00 96.75 178 TYR A O 1
ATOM 1412 N N . GLY A 1 179 ? 1.044 -4.252 -1.329 1.00 94.38 179 GLY A N 1
ATOM 1413 C CA . GLY A 1 179 ? 1.742 -3.634 -0.214 1.00 94.38 179 GLY A CA 1
ATOM 1414 C C . GLY A 1 179 ? 2.915 -4.468 0.278 1.00 94.38 179 GLY A C 1
ATOM 1415 O O . GLY A 1 179 ? 3.408 -5.363 -0.421 1.00 94.38 179 GLY A O 1
ATOM 1416 N N . VAL A 1 180 ? 3.374 -4.154 1.483 1.00 95.25 180 VAL A N 1
ATOM 1417 C CA . VAL A 1 180 ? 4.400 -4.919 2.187 1.00 95.25 180 VAL A CA 1
ATOM 1418 C C . VAL A 1 180 ? 3.701 -5.932 3.080 1.00 95.25 180 VAL A C 1
ATOM 1420 O O . VAL A 1 180 ? 2.942 -5.573 3.970 1.00 95.25 180 VAL A O 1
ATOM 1423 N N . TYR A 1 181 ? 3.988 -7.208 2.861 1.00 95.81 181 TYR A N 1
ATOM 1424 C CA . TYR A 1 181 ? 3.451 -8.284 3.684 1.00 95.81 181 TYR A CA 1
ATOM 1425 C C . TYR A 1 181 ? 4.480 -8.713 4.720 1.00 95.81 181 TYR A C 1
ATOM 1427 O O . TYR A 1 181 ? 5.678 -8.749 4.441 1.00 95.81 181 TYR A O 1
ATOM 1435 N N . ARG A 1 182 ? 3.985 -9.050 5.906 1.00 95.44 182 ARG A N 1
ATOM 1436 C CA . ARG A 1 182 ? 4.738 -9.631 7.017 1.00 95.44 182 ARG A CA 1
ATOM 1437 C C . ARG A 1 182 ? 3.808 -10.540 7.819 1.00 95.44 182 ARG A C 1
ATOM 1439 O O . ARG A 1 182 ? 2.613 -10.599 7.535 1.00 95.44 182 ARG A O 1
ATOM 1446 N N . GLN A 1 183 ? 4.349 -11.208 8.832 1.00 96.94 183 GLN A N 1
ATOM 1447 C CA . GLN A 1 183 ? 3.536 -11.985 9.763 1.00 96.94 183 GLN A CA 1
ATOM 1448 C C . GLN A 1 183 ? 2.449 -11.112 10.417 1.00 96.94 183 GLN A C 1
ATOM 1450 O O . GLN A 1 183 ? 2.741 -9.992 10.850 1.00 96.94 183 GLN A O 1
ATOM 1455 N N . SER A 1 184 ? 1.209 -11.610 10.453 1.00 96.12 184 SER A N 1
ATOM 1456 C CA . SER A 1 184 ? 0.060 -10.875 10.998 1.00 96.12 184 SER A CA 1
ATOM 1457 C C . SER A 1 184 ? 0.125 -10.751 12.528 1.00 96.12 184 SER A C 1
ATOM 1459 O O . SER A 1 184 ? 0.826 -11.533 13.176 1.00 96.12 184 SER A O 1
ATOM 1461 N N . PRO A 1 185 ? -0.676 -9.853 13.137 1.00 96.50 185 PRO A N 1
ATOM 1462 C CA . PRO A 1 185 ? -0.833 -9.789 14.594 1.00 96.50 185 PRO A CA 1
ATOM 1463 C C . PRO A 1 185 ? -1.295 -11.102 15.236 1.00 96.50 185 PRO A C 1
ATOM 1465 O O . PRO A 1 185 ? -0.983 -11.372 16.386 1.00 96.50 185 PRO A O 1
ATOM 1468 N N . THR A 1 186 ? -2.003 -11.948 14.484 1.00 94.25 186 THR A N 1
ATOM 1469 C CA . THR A 1 186 ? -2.464 -13.267 14.942 1.00 94.25 186 THR A CA 1
ATOM 1470 C C . THR A 1 186 ? -1.440 -14.381 14.686 1.00 94.25 186 THR A C 1
ATOM 1472 O O . THR A 1 186 ? -1.783 -15.555 14.797 1.00 94.25 186 THR A O 1
ATOM 1475 N N . GLY A 1 187 ? -0.217 -14.044 14.260 1.00 95.06 187 GLY A N 1
ATOM 1476 C CA . GLY A 1 187 ? 0.861 -14.999 13.989 1.00 95.06 187 GLY A CA 1
ATOM 1477 C C . GLY A 1 187 ? 0.823 -15.666 12.610 1.00 95.06 187 GLY A C 1
ATOM 1478 O O . GLY A 1 187 ? 1.644 -16.545 12.343 1.00 95.06 187 GLY A O 1
ATOM 1479 N N . LEU A 1 188 ? -0.079 -15.261 11.710 1.00 96.19 188 LEU A N 1
ATOM 1480 C CA . LEU A 1 188 ? -0.219 -15.874 10.386 1.00 96.19 188 LEU A CA 1
ATOM 1481 C C . LEU A 1 188 ? 0.968 -15.522 9.484 1.00 96.19 188 LEU A C 1
ATOM 1483 O O . LEU A 1 188 ? 1.352 -14.356 9.401 1.00 96.19 188 LEU A O 1
ATOM 1487 N N . HIS A 1 189 ? 1.530 -16.514 8.790 1.00 97.44 189 HIS A N 1
ATOM 1488 C CA . HIS A 1 189 ? 2.704 -16.325 7.937 1.00 97.44 189 HIS A CA 1
ATOM 1489 C C . HIS A 1 189 ? 2.441 -15.326 6.799 1.00 97.44 189 HIS A C 1
ATOM 1491 O O . HIS A 1 189 ? 1.363 -15.315 6.209 1.00 97.44 189 HIS A O 1
ATOM 1497 N N . GLN A 1 190 ? 3.446 -14.515 6.452 1.00 96.75 190 GLN A N 1
ATOM 1498 C CA . GLN A 1 190 ? 3.311 -13.411 5.491 1.00 96.75 190 GLN A CA 1
ATOM 1499 C C . GLN A 1 190 ? 2.785 -13.837 4.110 1.00 96.75 190 GLN A C 1
ATOM 1501 O O . GLN A 1 190 ? 2.036 -13.093 3.480 1.00 96.75 190 GLN A O 1
ATOM 1506 N N . ASP A 1 191 ? 3.167 -15.028 3.646 1.00 97.31 191 ASP A N 1
ATOM 1507 C CA . ASP A 1 191 ? 2.746 -15.537 2.338 1.00 97.31 191 ASP A CA 1
ATOM 1508 C C . ASP A 1 191 ? 1.276 -15.958 2.361 1.00 97.31 191 ASP A C 1
ATOM 1510 O O . ASP A 1 191 ? 0.535 -15.652 1.435 1.00 97.31 191 ASP A O 1
ATOM 1514 N N . GLU A 1 192 ? 0.819 -16.545 3.467 1.00 98.06 192 GLU A N 1
ATOM 1515 C CA . GLU A 1 192 ? -0.594 -16.874 3.658 1.00 98.06 192 GLU A CA 1
ATOM 1516 C C . GLU A 1 192 ? -1.444 -15.602 3.803 1.00 98.06 192 GLU A C 1
ATOM 1518 O O . GLU A 1 192 ? -2.522 -15.502 3.222 1.00 98.06 192 GLU A O 1
ATOM 1523 N N . VAL A 1 193 ? -0.950 -14.574 4.507 1.00 98.06 193 VAL A N 1
ATOM 1524 C CA . VAL A 1 193 ? -1.617 -13.258 4.546 1.00 98.06 193 VAL A CA 1
ATOM 1525 C C . VAL A 1 193 ? -1.769 -12.703 3.126 1.00 98.06 193 VAL A C 1
ATOM 1527 O O . VAL A 1 193 ? -2.853 -12.253 2.756 1.00 98.06 193 VAL A O 1
ATOM 1530 N N . ARG A 1 194 ? -0.713 -12.778 2.309 1.00 98.38 194 ARG A N 1
ATOM 1531 C CA . ARG A 1 194 ? -0.738 -12.329 0.913 1.00 98.38 194 ARG A CA 1
ATOM 1532 C C . ARG A 1 194 ? -1.781 -13.069 0.081 1.00 98.38 194 ARG A C 1
ATOM 1534 O O . ARG A 1 194 ? -2.542 -12.407 -0.624 1.00 98.38 194 ARG A O 1
ATOM 1541 N N . GLU A 1 195 ? -1.841 -14.398 0.156 1.00 98.50 195 GLU A N 1
ATOM 1542 C CA . GLU A 1 195 ? -2.846 -15.171 -0.588 1.00 98.50 195 GLU A CA 1
ATOM 1543 C C . GLU A 1 195 ? -4.273 -14.838 -0.130 1.00 98.50 195 GLU A C 1
ATOM 1545 O O . GLU A 1 195 ? -5.135 -14.561 -0.961 1.00 98.50 195 GLU A O 1
ATOM 1550 N N . ARG A 1 196 ? -4.515 -14.691 1.177 1.00 98.06 196 ARG A N 1
ATOM 1551 C CA . ARG A 1 196 ? -5.841 -14.292 1.683 1.00 98.06 196 ARG A CA 1
ATOM 1552 C C . ARG A 1 196 ? -6.282 -12.920 1.186 1.00 98.06 196 ARG A C 1
ATOM 1554 O O . ARG A 1 196 ? -7.465 -12.723 0.915 1.00 98.06 196 ARG A O 1
ATOM 1561 N N . PHE A 1 197 ? -5.367 -11.959 1.083 1.00 98.75 197 PHE A N 1
ATOM 1562 C CA . PHE A 1 197 ? -5.684 -10.642 0.530 1.00 98.75 197 PHE A CA 1
ATOM 1563 C C . PHE A 1 197 ? -5.999 -10.714 -0.971 1.00 98.75 197 PHE A C 1
ATOM 1565 O O . PHE A 1 197 ? -6.947 -10.060 -1.412 1.00 98.75 197 PHE A O 1
ATOM 1572 N N . LYS A 1 198 ? -5.302 -11.566 -1.737 1.00 98.69 198 LYS A N 1
ATOM 1573 C CA . LYS A 1 198 ? -5.662 -11.850 -3.138 1.00 98.69 198 LYS A CA 1
ATOM 1574 C C . LYS A 1 198 ? -7.050 -12.481 -3.252 1.00 98.69 198 LYS A C 1
ATOM 1576 O O . LYS A 1 198 ? -7.817 -12.076 -4.119 1.00 98.69 198 LYS A O 1
ATOM 1581 N N . ASP A 1 199 ? -7.411 -13.404 -2.364 1.00 98.75 199 ASP A N 1
ATOM 1582 C CA . ASP A 1 199 ? -8.752 -14.003 -2.350 1.00 98.75 199 ASP A CA 1
ATOM 1583 C C . ASP A 1 199 ? -9.840 -12.968 -2.027 1.00 98.75 199 ASP A C 1
ATOM 1585 O O . ASP A 1 199 ? -10.919 -12.971 -2.627 1.00 98.75 199 ASP A O 1
ATOM 1589 N N . MET A 1 200 ? -9.579 -12.054 -1.084 1.00 98.75 200 MET A N 1
ATOM 1590 C CA . MET A 1 200 ? -10.497 -10.948 -0.781 1.00 98.75 200 MET A CA 1
ATOM 1591 C C . MET A 1 200 ? -10.690 -10.038 -1.993 1.00 98.75 200 MET A C 1
ATOM 1593 O O . MET A 1 200 ? -11.826 -9.676 -2.307 1.00 98.75 200 MET A O 1
ATOM 1597 N N . GLU A 1 201 ? -9.601 -9.705 -2.680 1.00 98.81 201 GLU A N 1
ATOM 1598 C CA . GLU A 1 201 ? -9.628 -8.885 -3.885 1.00 98.81 201 GLU A CA 1
ATOM 1599 C C . GLU A 1 201 ? -10.360 -9.589 -5.031 1.00 98.81 201 GLU A C 1
ATOM 1601 O O . GLU A 1 201 ? -11.232 -8.984 -5.650 1.00 98.81 201 GLU A O 1
ATOM 1606 N N . LEU A 1 202 ? -10.100 -10.881 -5.256 1.00 98.75 202 LEU A N 1
ATOM 1607 C CA . LEU A 1 202 ? -10.799 -11.695 -6.253 1.00 98.75 202 LEU A CA 1
ATOM 1608 C C . LEU A 1 202 ? -12.311 -11.718 -5.995 1.00 98.75 202 LEU A C 1
ATOM 1610 O O . LEU A 1 202 ? -13.109 -11.600 -6.925 1.00 98.75 202 LEU A O 1
ATOM 1614 N N . ARG A 1 203 ? -12.726 -11.820 -4.728 1.00 98.75 203 ARG A N 1
ATOM 1615 C CA . ARG A 1 203 ? -14.145 -11.746 -4.352 1.00 98.75 203 ARG A CA 1
ATOM 1616 C C . ARG A 1 203 ? -14.744 -10.366 -4.613 1.00 98.75 203 ARG A C 1
ATOM 1618 O O . ARG A 1 203 ? -15.885 -10.296 -5.073 1.00 98.75 203 ARG A O 1
ATOM 1625 N N . ALA A 1 204 ? -14.017 -9.289 -4.314 1.00 98.81 204 ALA A N 1
ATOM 1626 C CA . ALA A 1 204 ? -14.467 -7.924 -4.589 1.00 98.81 204 ALA A CA 1
ATOM 1627 C C . ALA A 1 204 ? -14.608 -7.675 -6.100 1.00 98.81 204 ALA A C 1
ATOM 1629 O O . ALA A 1 204 ? -15.641 -7.162 -6.533 1.00 98.81 204 ALA A O 1
ATOM 1630 N N . ALA A 1 205 ? -13.629 -8.138 -6.880 1.00 98.75 205 ALA A N 1
ATOM 1631 C CA . ALA A 1 205 ? -13.613 -8.155 -8.339 1.00 98.75 205 ALA A CA 1
ATOM 1632 C C . ALA A 1 205 ? -14.817 -8.908 -8.923 1.00 98.75 205 ALA A C 1
ATOM 1634 O O . ALA A 1 205 ? -15.637 -8.317 -9.625 1.00 98.75 205 ALA A O 1
ATOM 1635 N N . GLY A 1 206 ? -14.986 -10.184 -8.563 1.00 98.50 206 GLY A N 1
ATOM 1636 C CA . GLY A 1 206 ? -16.099 -11.011 -9.042 1.00 98.50 206 GLY A CA 1
ATOM 1637 C C . GLY A 1 206 ? -17.478 -10.488 -8.624 1.00 98.50 206 GLY A C 1
ATOM 1638 O O . GLY A 1 206 ? -18.462 -10.713 -9.322 1.00 98.50 206 GLY A O 1
ATOM 1639 N N . SER A 1 207 ? -17.549 -9.740 -7.518 1.00 98.50 207 SER A N 1
ATOM 1640 C CA . SER A 1 207 ? -18.776 -9.086 -7.044 1.00 98.50 207 SER A CA 1
ATOM 1641 C C . SER A 1 207 ? -18.950 -7.650 -7.553 1.00 98.50 207 SER A C 1
ATOM 1643 O O . SER A 1 207 ? -19.892 -6.988 -7.122 1.00 98.50 207 SER A O 1
ATOM 1645 N N . ARG A 1 208 ? -18.046 -7.141 -8.406 1.00 98.50 208 ARG A N 1
ATOM 1646 C CA . ARG A 1 208 ? -18.064 -5.764 -8.934 1.00 98.50 208 ARG A CA 1
ATOM 1647 C C . ARG A 1 208 ? -18.204 -4.692 -7.841 1.00 98.50 208 ARG A C 1
ATOM 1649 O O . ARG A 1 208 ? -18.973 -3.746 -7.987 1.00 98.50 208 ARG A O 1
ATOM 1656 N N . ARG A 1 209 ? -17.500 -4.847 -6.715 1.00 98.69 209 ARG A N 1
ATOM 1657 C CA . ARG A 1 209 ? -17.551 -3.884 -5.596 1.00 98.69 209 ARG A CA 1
ATOM 1658 C C . ARG A 1 209 ? -16.556 -2.746 -5.782 1.00 98.69 209 ARG A C 1
ATOM 1660 O O . ARG A 1 209 ? -15.442 -2.976 -6.248 1.00 98.69 209 ARG A O 1
ATOM 1667 N N . GLY A 1 210 ? -16.938 -1.550 -5.337 1.00 98.69 210 GLY A N 1
ATOM 1668 C CA . GLY A 1 210 ? -16.064 -0.378 -5.330 1.00 98.69 210 GLY A CA 1
ATOM 1669 C C . GLY A 1 210 ? -15.509 -0.080 -6.721 1.00 98.69 210 GLY A C 1
ATOM 1670 O O . GLY A 1 210 ? -16.256 -0.015 -7.696 1.00 98.69 210 GLY A O 1
ATOM 1671 N N . ILE A 1 211 ? -14.187 0.038 -6.818 1.00 98.81 211 ILE A N 1
ATOM 1672 C CA . ILE A 1 211 ? -13.464 0.312 -8.064 1.00 98.81 211 ILE A CA 1
ATOM 1673 C C . ILE A 1 211 ? -13.794 -0.732 -9.145 1.00 98.81 211 ILE A C 1
ATOM 1675 O O . ILE A 1 211 ? -13.974 -0.377 -10.309 1.00 98.81 211 ILE A O 1
ATOM 1679 N N . TRP A 1 212 ? -13.961 -2.002 -8.760 1.00 98.81 212 TRP A N 1
ATOM 1680 C CA . TRP A 1 212 ? -14.247 -3.106 -9.684 1.00 98.81 212 TRP A CA 1
ATOM 1681 C C . TRP A 1 212 ? -15.605 -3.001 -10.391 1.00 98.81 212 TRP A C 1
ATOM 1683 O O . TRP A 1 212 ? -15.848 -3.712 -11.368 1.00 98.81 212 TRP A O 1
ATOM 1693 N N . ALA A 1 213 ? -16.502 -2.124 -9.927 1.00 98.62 213 ALA A N 1
ATOM 1694 C CA . ALA A 1 213 ? -17.751 -1.819 -10.623 1.00 98.62 213 ALA A CA 1
ATOM 1695 C C . ALA A 1 213 ? -17.518 -1.141 -11.983 1.00 98.62 213 ALA A C 1
ATOM 1697 O O . ALA A 1 213 ? -18.354 -1.260 -12.878 1.00 98.62 213 ALA A O 1
ATOM 1698 N N . PHE A 1 214 ? -16.382 -0.457 -12.135 1.00 98.56 214 PHE A N 1
ATOM 1699 C CA . PHE A 1 214 ? -16.041 0.359 -13.301 1.00 98.56 214 PHE A CA 1
ATOM 1700 C C . PHE A 1 214 ? -15.027 -0.311 -14.234 1.00 98.56 214 PHE A C 1
ATOM 1702 O O . PHE A 1 214 ? -14.652 0.281 -15.242 1.00 98.56 214 PHE A O 1
ATOM 1709 N N . THR A 1 215 ? -14.576 -1.520 -13.899 1.00 98.69 215 THR A N 1
ATOM 1710 C CA . THR A 1 215 ? -13.577 -2.259 -14.672 1.00 98.69 215 THR A CA 1
ATOM 1711 C C . THR A 1 215 ? -14.102 -2.642 -16.053 1.00 98.69 215 THR A C 1
ATOM 1713 O O . THR A 1 215 ? -15.131 -3.317 -16.173 1.00 98.69 215 THR A O 1
ATOM 1716 N N . ASP A 1 216 ? -13.332 -2.290 -17.081 1.00 98.25 216 ASP A N 1
ATOM 1717 C CA . ASP A 1 216 ? -13.394 -2.924 -18.391 1.00 98.25 216 ASP A CA 1
ATOM 1718 C C . ASP A 1 216 ? -12.619 -4.248 -18.331 1.00 98.25 216 ASP A C 1
ATOM 1720 O O . ASP A 1 216 ? -11.388 -4.285 -18.294 1.00 98.25 216 ASP A O 1
ATOM 1724 N N . TRP A 1 217 ? -13.361 -5.353 -18.253 1.00 98.06 217 TRP A N 1
ATOM 1725 C CA . TRP A 1 217 ? -12.791 -6.690 -18.087 1.00 98.06 217 TRP A CA 1
ATOM 1726 C C . TRP A 1 217 ? -12.113 -7.216 -19.352 1.00 98.06 217 TRP A C 1
ATOM 1728 O O . TRP A 1 217 ? -11.204 -8.036 -19.230 1.00 98.06 217 TRP A O 1
ATOM 1738 N N . GLU A 1 218 ? -12.517 -6.731 -20.528 1.00 98.06 218 GLU A N 1
ATOM 1739 C CA . GLU A 1 218 ? -11.903 -7.110 -21.803 1.00 98.06 218 GLU A CA 1
ATOM 1740 C C . GLU A 1 218 ? -10.561 -6.389 -21.976 1.00 98.06 218 GLU A C 1
ATOM 1742 O O . GLU A 1 218 ? -9.573 -7.008 -22.364 1.00 98.06 218 GLU A O 1
ATOM 1747 N N . ALA A 1 219 ? -10.481 -5.107 -21.600 1.00 97.31 219 ALA A N 1
ATOM 1748 C CA . ALA A 1 219 ? -9.242 -4.329 -21.681 1.00 97.31 219 ALA A CA 1
ATOM 1749 C C . ALA A 1 219 ? -8.247 -4.609 -20.533 1.00 97.31 219 ALA A C 1
ATOM 1751 O O . ALA A 1 219 ? -7.043 -4.368 -20.671 1.00 97.31 219 ALA A O 1
ATOM 1752 N N . LEU A 1 220 ? -8.716 -5.115 -19.384 1.00 98.38 220 LEU A N 1
ATOM 1753 C CA . LEU A 1 220 ? -7.905 -5.305 -18.172 1.00 98.38 220 LEU A CA 1
ATOM 1754 C C . LEU A 1 220 ? -6.594 -6.096 -18.392 1.00 98.38 220 LEU A C 1
ATOM 1756 O O . LEU A 1 220 ? -5.558 -5.666 -17.865 1.00 98.38 220 LEU A O 1
ATOM 1760 N N . PRO A 1 221 ? -6.570 -7.240 -19.112 1.00 98.38 221 PRO A N 1
ATOM 1761 C CA . PRO A 1 221 ? -5.330 -7.980 -19.350 1.00 98.38 221 PRO A CA 1
ATOM 1762 C C . PRO A 1 221 ? -4.272 -7.145 -20.081 1.00 98.38 221 PRO A C 1
ATOM 1764 O O . PRO A 1 221 ? -3.100 -7.167 -19.680 1.00 98.38 221 PRO A O 1
ATOM 1767 N N . ASP A 1 222 ? -4.694 -6.372 -21.082 1.00 98.50 222 ASP A N 1
ATOM 1768 C CA . ASP A 1 222 ? -3.827 -5.526 -21.901 1.00 98.50 222 ASP A CA 1
ATOM 1769 C C . ASP A 1 222 ? -3.334 -4.308 -21.117 1.00 98.50 222 ASP A C 1
ATOM 1771 O O . ASP A 1 222 ? -2.134 -4.021 -21.110 1.00 98.50 222 ASP A O 1
ATOM 1775 N N . GLU A 1 223 ? -4.202 -3.645 -20.346 1.00 98.12 223 GLU A N 1
ATOM 1776 C CA . GLU A 1 223 ? -3.792 -2.543 -19.465 1.00 98.12 223 GLU A CA 1
ATOM 1777 C C . GLU A 1 223 ? -2.709 -2.990 -18.468 1.00 98.12 223 GLU A C 1
ATOM 1779 O O . GLU A 1 223 ? -1.693 -2.308 -18.265 1.00 98.12 223 GLU A O 1
ATOM 1784 N N . ARG A 1 224 ? -2.881 -4.179 -17.878 1.00 98.06 224 ARG A N 1
ATOM 1785 C CA . ARG A 1 224 ? -1.894 -4.768 -16.965 1.00 98.06 224 ARG A CA 1
ATOM 1786 C C . ARG A 1 224 ? -0.621 -5.201 -17.687 1.00 98.06 224 ARG A C 1
ATOM 1788 O O . ARG A 1 224 ? 0.450 -5.145 -17.078 1.00 98.06 224 ARG A O 1
ATOM 1795 N N . LEU A 1 225 ? -0.704 -5.652 -18.939 1.00 98.12 225 LEU A N 1
ATOM 1796 C CA . LEU A 1 225 ? 0.470 -5.967 -19.754 1.00 98.12 225 LEU A CA 1
ATOM 1797 C C . LEU A 1 225 ? 1.302 -4.712 -20.014 1.00 98.12 225 LEU A C 1
ATOM 1799 O O . LEU A 1 225 ? 2.504 -4.734 -19.752 1.00 98.12 225 LEU A O 1
ATOM 1803 N N . VAL A 1 226 ? 0.670 -3.614 -20.435 1.00 97.94 226 VAL A N 1
ATOM 1804 C CA . VAL A 1 226 ? 1.352 -2.335 -20.683 1.00 97.94 226 VAL A CA 1
ATOM 1805 C C . VAL A 1 226 ? 2.099 -1.860 -19.434 1.00 97.94 226 VAL A C 1
ATOM 1807 O O . VAL A 1 226 ? 3.265 -1.482 -19.521 1.00 97.94 226 VAL A O 1
ATOM 1810 N N . GLU A 1 227 ? 1.481 -1.942 -18.252 1.00 97.50 227 GLU A N 1
ATOM 1811 C CA . GLU A 1 227 ? 2.145 -1.592 -16.987 1.00 97.50 227 GLU A CA 1
ATOM 1812 C C . GLU A 1 227 ? 3.371 -2.475 -16.687 1.00 97.50 227 GLU A C 1
ATOM 1814 O O . GLU A 1 227 ? 4.390 -1.982 -16.197 1.00 97.50 227 GLU A O 1
ATOM 1819 N N . ARG A 1 228 ? 3.297 -3.784 -16.971 1.00 97.50 228 ARG A N 1
ATOM 1820 C CA . ARG A 1 228 ? 4.438 -4.695 -16.783 1.00 97.50 228 ARG A CA 1
ATOM 1821 C C . ARG A 1 228 ? 5.570 -4.390 -17.761 1.00 97.50 228 ARG A C 1
ATOM 1823 O O . ARG A 1 228 ? 6.721 -4.364 -17.334 1.00 97.50 228 ARG A O 1
ATOM 1830 N N . LEU A 1 229 ? 5.254 -4.144 -19.032 1.00 97.38 229 LEU A N 1
ATOM 1831 C CA . LEU A 1 229 ? 6.246 -3.813 -20.058 1.00 97.38 229 LEU A CA 1
ATOM 1832 C C . LEU A 1 229 ? 6.959 -2.496 -19.741 1.00 97.38 229 LEU A C 1
ATOM 1834 O O . LEU A 1 229 ? 8.185 -2.455 -19.767 1.00 97.38 229 LEU A O 1
ATOM 1838 N N . GLU A 1 230 ? 6.218 -1.464 -19.332 1.00 95.56 230 GLU A N 1
ATOM 1839 C CA . GLU A 1 230 ? 6.812 -0.185 -18.934 1.00 95.56 230 GLU A CA 1
ATOM 1840 C C . GLU A 1 230 ? 7.742 -0.352 -17.718 1.00 95.56 230 GLU A C 1
ATOM 1842 O O . GLU A 1 230 ? 8.848 0.185 -17.684 1.00 95.56 230 GLU A O 1
ATOM 1847 N N . LYS A 1 231 ? 7.344 -1.153 -16.718 1.00 93.38 231 LYS A N 1
ATOM 1848 C CA . LYS A 1 231 ? 8.214 -1.480 -15.575 1.00 93.38 231 LYS A CA 1
ATOM 1849 C C . LYS A 1 231 ? 9.493 -2.196 -15.997 1.00 93.38 231 LYS A C 1
ATOM 1851 O O . LYS A 1 231 ? 10.550 -1.881 -15.447 1.00 93.38 231 LYS A O 1
ATOM 1856 N N . ILE A 1 232 ? 9.403 -3.139 -16.937 1.00 93.69 232 ILE A N 1
ATOM 1857 C CA . ILE A 1 232 ? 10.572 -3.836 -17.484 1.00 93.69 232 ILE A CA 1
ATOM 1858 C C . ILE A 1 232 ? 11.498 -2.819 -18.151 1.00 93.69 232 ILE A C 1
ATOM 1860 O O . ILE A 1 232 ? 12.650 -2.728 -17.738 1.00 93.69 232 ILE A O 1
ATOM 1864 N N . GLU A 1 233 ? 10.990 -1.998 -19.071 1.00 95.19 233 GLU A N 1
ATOM 1865 C CA . GLU A 1 233 ? 11.760 -0.961 -19.773 1.00 95.19 233 GLU A CA 1
ATOM 1866 C C . GLU A 1 233 ? 12.484 -0.020 -18.797 1.00 95.19 233 GLU A C 1
ATOM 1868 O O . GLU A 1 233 ? 13.702 0.150 -18.868 1.00 95.19 233 GLU A O 1
ATOM 1873 N N . LEU A 1 234 ? 11.761 0.526 -17.816 1.00 90.06 234 LEU A N 1
ATOM 1874 C CA . LEU A 1 234 ? 12.325 1.410 -16.794 1.00 90.06 234 LEU A CA 1
ATOM 1875 C C . LEU A 1 234 ? 13.392 0.708 -15.951 1.00 90.06 234 LEU A C 1
ATOM 1877 O O . LEU A 1 234 ? 14.428 1.298 -15.641 1.00 90.06 234 LEU A O 1
ATOM 1881 N N . SER A 1 235 ? 13.148 -0.548 -15.568 1.00 88.19 235 SER A N 1
ATOM 1882 C CA . SER A 1 235 ? 14.121 -1.333 -14.809 1.00 88.19 235 SER A CA 1
ATOM 1883 C C . SER A 1 235 ? 15.377 -1.616 -15.632 1.00 88.19 235 SER A C 1
ATOM 1885 O O . SER A 1 235 ? 16.479 -1.521 -15.098 1.00 88.19 235 SER A O 1
ATOM 1887 N N . SER A 1 236 ? 15.230 -1.880 -16.933 1.00 89.81 236 SER A N 1
ATOM 1888 C CA . SER A 1 236 ? 16.339 -2.081 -17.859 1.00 89.81 236 SER A CA 1
ATOM 1889 C C . SER A 1 236 ? 17.143 -0.801 -18.060 1.00 89.81 236 SER A C 1
ATOM 1891 O O . SER A 1 236 ? 18.367 -0.871 -18.016 1.00 89.81 236 SER A O 1
ATOM 1893 N N . ALA A 1 237 ? 16.497 0.363 -18.178 1.00 87.25 237 ALA A N 1
ATOM 1894 C CA . ALA A 1 237 ? 17.184 1.653 -18.263 1.00 87.25 237 ALA A CA 1
ATOM 1895 C C . ALA A 1 237 ? 18.022 1.938 -17.003 1.00 87.25 237 ALA A C 1
ATOM 1897 O O . ALA A 1 237 ? 19.196 2.288 -17.106 1.00 87.25 237 ALA A O 1
ATOM 1898 N N . VAL A 1 238 ? 17.453 1.707 -15.811 1.00 84.44 238 VAL A N 1
ATOM 1899 C CA . VAL A 1 238 ? 18.176 1.854 -14.533 1.00 84.44 238 VAL A CA 1
ATOM 1900 C C . VAL A 1 238 ? 19.320 0.847 -14.415 1.00 84.44 238 VAL A C 1
ATOM 1902 O O . VAL A 1 238 ? 20.396 1.183 -13.927 1.00 84.44 238 VAL A O 1
ATOM 1905 N N . GLN A 1 239 ? 19.108 -0.399 -14.840 1.00 81.56 239 GLN A N 1
ATOM 1906 C CA . GLN A 1 239 ? 20.168 -1.406 -14.845 1.00 81.56 239 GLN A CA 1
ATOM 1907 C C . GLN A 1 239 ? 21.282 -1.027 -15.818 1.00 81.56 239 GLN A C 1
ATOM 1909 O O . GLN A 1 239 ? 22.444 -1.129 -15.451 1.00 81.56 239 GLN A O 1
ATOM 1914 N N . GLN A 1 240 ? 20.951 -0.554 -17.020 1.00 82.56 240 GLN A N 1
ATOM 1915 C CA . GLN A 1 240 ? 21.924 -0.130 -18.022 1.00 82.56 240 GLN A CA 1
ATOM 1916 C C . GLN A 1 240 ? 22.740 1.073 -17.543 1.00 82.56 240 GLN A C 1
ATOM 1918 O O . GLN A 1 240 ? 23.956 1.055 -17.694 1.00 82.56 240 GLN A O 1
ATOM 1923 N N . SER A 1 241 ? 22.115 2.066 -16.900 1.00 75.75 241 SER A N 1
ATOM 1924 C CA . SER A 1 241 ? 22.831 3.215 -16.326 1.00 75.75 241 SER A CA 1
ATOM 1925 C C . SER A 1 241 ? 23.723 2.849 -15.135 1.00 75.75 241 SER A C 1
ATOM 1927 O O . SER A 1 241 ? 24.615 3.610 -14.785 1.00 75.75 241 SER A O 1
ATOM 1929 N N . LYS A 1 242 ? 23.455 1.711 -14.483 1.00 72.06 242 LYS A N 1
ATOM 1930 C CA . LYS A 1 242 ? 24.237 1.188 -13.353 1.00 72.06 242 LYS A CA 1
ATOM 1931 C C . LYS A 1 242 ? 25.232 0.104 -13.762 1.00 72.06 242 LYS A C 1
ATOM 1933 O O . LYS A 1 242 ? 25.896 -0.445 -12.888 1.00 72.06 242 LYS A O 1
ATOM 1938 N N . ARG A 1 243 ? 25.321 -0.254 -15.050 1.00 69.31 243 ARG A N 1
ATOM 1939 C CA . ARG A 1 243 ? 26.336 -1.207 -15.501 1.00 69.31 243 ARG A CA 1
ATOM 1940 C C . ARG A 1 243 ? 27.704 -0.540 -15.369 1.00 69.31 243 ARG A C 1
ATOM 1942 O O . ARG A 1 243 ? 27.879 0.542 -15.929 1.00 69.31 243 ARG A O 1
ATOM 1949 N N . PRO A 1 244 ? 28.656 -1.167 -14.665 1.00 65.56 244 PRO A N 1
ATOM 1950 C CA . PRO A 1 244 ? 30.023 -0.686 -14.674 1.00 65.56 244 PRO A CA 1
ATOM 1951 C C . PRO A 1 244 ? 30.572 -0.719 -16.113 1.00 65.56 244 PRO A C 1
ATOM 1953 O O . PRO A 1 244 ? 30.096 -1.517 -16.933 1.00 65.56 244 PRO A O 1
ATOM 1956 N N . PRO A 1 245 ? 31.539 0.153 -16.436 1.00 65.62 245 PRO A N 1
ATOM 1957 C CA . PRO A 1 245 ? 32.247 0.142 -17.712 1.00 65.62 245 PRO A CA 1
ATOM 1958 C C . PRO A 1 245 ? 32.713 -1.269 -18.113 1.00 65.62 245 PRO A C 1
ATOM 1960 O O . PRO A 1 245 ? 33.116 -2.069 -17.268 1.00 65.62 245 PRO A O 1
ATOM 1963 N N . ALA A 1 246 ? 32.619 -1.596 -19.408 1.00 58.41 246 ALA A N 1
ATOM 1964 C CA . ALA A 1 246 ? 32.909 -2.936 -19.936 1.00 58.41 246 ALA A CA 1
ATOM 1965 C C . ALA A 1 246 ? 34.389 -3.356 -19.803 1.00 58.41 246 ALA A C 1
ATOM 1967 O O . ALA A 1 246 ? 34.709 -4.524 -20.013 1.00 58.41 246 ALA A O 1
ATOM 1968 N N . ASP A 1 247 ? 35.269 -2.419 -19.457 1.00 65.75 247 ASP A N 1
ATOM 1969 C CA . ASP A 1 247 ? 36.693 -2.614 -19.180 1.00 65.75 247 ASP A CA 1
ATOM 1970 C C . ASP A 1 247 ? 37.001 -2.954 -17.707 1.00 65.75 247 ASP A C 1
ATOM 1972 O O . ASP A 1 247 ? 38.145 -3.273 -17.395 1.00 65.75 247 ASP A O 1
ATOM 1976 N N . GLY A 1 248 ? 35.996 -2.989 -16.817 1.00 62.00 248 GLY A N 1
ATOM 1977 C CA . GLY A 1 248 ? 36.102 -3.654 -15.510 1.00 62.00 248 GLY A CA 1
ATOM 1978 C C . GLY A 1 248 ? 37.055 -3.014 -14.493 1.00 62.00 248 GLY A C 1
ATOM 1979 O O . GLY A 1 248 ? 37.524 -3.704 -13.594 1.00 62.00 248 GLY A O 1
ATOM 1980 N N . SER A 1 249 ? 37.347 -1.720 -14.595 1.00 71.75 249 SER A N 1
ATOM 1981 C CA . SER A 1 249 ? 38.444 -1.088 -13.849 1.00 71.75 249 SER A CA 1
ATOM 1982 C C . SER A 1 249 ? 37.984 0.079 -12.966 1.00 71.75 249 SER A C 1
ATOM 1984 O O . SER A 1 249 ? 38.408 1.221 -13.133 1.00 71.75 249 SER A O 1
ATOM 1986 N N . ILE A 1 250 ? 37.126 -0.188 -11.971 1.00 88.81 250 ILE A N 1
ATOM 1987 C CA . ILE A 1 250 ? 36.828 0.808 -10.930 1.00 88.81 250 ILE A CA 1
ATOM 1988 C C . ILE A 1 250 ? 37.888 0.690 -9.833 1.00 88.81 250 ILE A C 1
ATOM 1990 O O . ILE A 1 250 ? 37.868 -0.239 -9.027 1.00 88.81 250 ILE A O 1
ATOM 1994 N N . ASN A 1 251 ? 38.821 1.641 -9.792 1.00 92.06 251 ASN A N 1
ATOM 1995 C CA . ASN A 1 251 ? 39.831 1.693 -8.740 1.00 92.06 251 ASN A CA 1
ATOM 1996 C C . ASN A 1 251 ? 39.230 2.302 -7.457 1.00 92.06 251 ASN A C 1
ATOM 1998 O O . ASN A 1 251 ? 38.836 3.474 -7.471 1.00 92.06 251 ASN A O 1
ATOM 2002 N N . PRO A 1 252 ? 39.162 1.565 -6.330 1.00 93.12 252 PRO A N 1
ATOM 2003 C CA . PRO A 1 252 ? 38.549 2.065 -5.101 1.00 93.12 252 PRO A CA 1
ATOM 2004 C C . PRO A 1 252 ? 39.312 3.253 -4.499 1.00 93.12 252 PRO A C 1
ATOM 2006 O O . PRO A 1 252 ? 38.714 4.041 -3.765 1.00 93.12 252 PRO A O 1
ATOM 2009 N N . ASN A 1 253 ? 40.591 3.438 -4.839 1.00 94.38 253 ASN A N 1
ATOM 2010 C CA . ASN A 1 253 ? 41.417 4.547 -4.364 1.00 94.38 253 ASN A CA 1
ATOM 2011 C C . ASN A 1 253 ? 41.194 5.856 -5.143 1.00 94.38 253 ASN A C 1
ATOM 2013 O O . ASN A 1 253 ? 41.461 6.928 -4.603 1.00 94.38 253 ASN A O 1
ATOM 2017 N N . THR A 1 254 ? 40.663 5.811 -6.370 1.00 92.19 254 THR A N 1
ATOM 2018 C CA . THR A 1 254 ? 40.514 7.012 -7.222 1.00 92.19 254 THR A CA 1
ATOM 2019 C C . THR A 1 254 ? 39.084 7.279 -7.687 1.00 92.19 254 THR A C 1
ATOM 2021 O O . THR A 1 254 ? 38.730 8.432 -7.930 1.00 92.19 254 THR A O 1
ATOM 2024 N N . ALA A 1 255 ? 38.229 6.255 -7.744 1.00 92.25 255 ALA A N 1
ATOM 2025 C CA . ALA A 1 255 ? 36.852 6.377 -8.208 1.00 92.25 255 ALA A CA 1
ATOM 2026 C C . ALA A 1 255 ? 36.052 7.411 -7.401 1.00 92.25 255 ALA A C 1
ATOM 2028 O O . ALA A 1 255 ? 36.189 7.516 -6.176 1.00 92.25 255 ALA A O 1
ATOM 2029 N N . ASN A 1 256 ? 35.202 8.180 -8.077 1.00 92.25 256 ASN A N 1
ATOM 2030 C CA . ASN A 1 256 ? 34.239 9.049 -7.409 1.00 92.25 256 ASN A CA 1
ATOM 2031 C C . ASN A 1 256 ? 33.073 8.230 -6.826 1.00 92.25 256 ASN A C 1
ATOM 2033 O O . ASN A 1 256 ? 32.975 7.013 -7.005 1.00 92.25 256 ASN A O 1
ATOM 2037 N N . LYS A 1 257 ? 32.191 8.903 -6.085 1.00 90.88 257 LYS A N 1
ATOM 2038 C CA . LYS A 1 257 ? 31.085 8.248 -5.386 1.00 90.88 257 LYS A CA 1
ATOM 2039 C C . LYS A 1 257 ? 30.154 7.525 -6.356 1.00 90.88 257 LYS A C 1
ATOM 2041 O O . LYS A 1 257 ? 29.788 6.382 -6.108 1.00 90.88 257 LYS A O 1
ATOM 2046 N N . GLU A 1 258 ? 29.831 8.162 -7.473 1.00 87.31 258 GLU A N 1
ATOM 2047 C CA . GLU A 1 258 ? 28.944 7.627 -8.500 1.00 87.31 258 GLU A CA 1
ATOM 2048 C C . GLU A 1 258 ? 29.535 6.375 -9.160 1.00 87.31 258 GLU A C 1
ATOM 2050 O O . GLU A 1 258 ? 28.822 5.396 -9.357 1.00 87.31 258 GLU A O 1
ATOM 2055 N N . GLN A 1 259 ? 30.841 6.369 -9.445 1.00 88.38 259 GLN A N 1
ATOM 2056 C CA . GLN A 1 259 ? 31.567 5.210 -9.970 1.00 88.38 259 GLN A CA 1
ATOM 2057 C C . GLN A 1 259 ? 31.593 4.062 -8.956 1.00 88.38 259 GLN A C 1
ATOM 2059 O O . GLN A 1 259 ? 31.328 2.922 -9.321 1.00 88.38 259 GLN A O 1
ATOM 2064 N N . LEU A 1 260 ? 31.841 4.345 -7.674 1.00 90.81 260 LEU A N 1
ATOM 2065 C CA . LEU A 1 260 ? 31.790 3.327 -6.620 1.00 90.81 260 LEU A CA 1
ATOM 2066 C C . LEU A 1 260 ? 30.385 2.723 -6.477 1.00 90.81 260 LEU A C 1
ATOM 2068 O O . LEU A 1 260 ? 30.257 1.515 -6.294 1.00 90.81 260 LEU A O 1
ATOM 2072 N N . GLU A 1 261 ? 29.332 3.532 -6.612 1.00 90.69 261 GLU A N 1
ATOM 2073 C CA . GLU A 1 261 ? 27.933 3.080 -6.596 1.00 90.69 261 GLU A CA 1
ATOM 2074 C C . GLU A 1 261 ? 27.545 2.206 -7.809 1.00 90.69 261 GLU A C 1
ATOM 2076 O O . GLU A 1 261 ? 26.509 1.535 -7.767 1.00 90.69 261 GLU A O 1
ATOM 2081 N N . MET A 1 262 ? 28.357 2.164 -8.876 1.00 86.88 262 MET A N 1
ATOM 2082 C CA . MET A 1 262 ? 28.171 1.218 -9.989 1.00 86.88 262 MET A CA 1
ATOM 2083 C C . MET A 1 262 ? 28.632 -0.201 -9.636 1.00 86.88 262 MET A C 1
ATOM 2085 O O . MET A 1 262 ? 28.217 -1.158 -10.295 1.00 86.88 262 MET A O 1
ATOM 2089 N N . ILE A 1 263 ? 29.464 -0.368 -8.602 1.00 87.69 263 ILE A N 1
ATOM 2090 C CA . ILE A 1 263 ? 29.934 -1.688 -8.177 1.00 87.69 263 ILE A CA 1
ATOM 2091 C C . ILE A 1 263 ? 28.767 -2.449 -7.524 1.00 87.69 263 ILE A C 1
ATOM 2093 O O . ILE A 1 263 ? 28.181 -1.974 -6.542 1.00 87.69 263 ILE A O 1
ATOM 2097 N N . PRO A 1 264 ? 28.421 -3.661 -8.000 1.00 84.81 264 PRO A N 1
ATOM 2098 C CA . PRO A 1 264 ? 27.353 -4.454 -7.405 1.00 84.81 264 PRO A CA 1
ATOM 2099 C C . PRO A 1 264 ? 27.558 -4.690 -5.903 1.00 84.81 264 PRO A C 1
ATOM 2101 O O . PRO A 1 264 ? 28.549 -5.273 -5.474 1.00 84.81 264 PRO A O 1
ATOM 2104 N N . GLY A 1 265 ? 26.575 -4.277 -5.099 1.00 85.25 265 GLY A N 1
ATOM 2105 C CA . GLY A 1 265 ? 26.623 -4.390 -3.636 1.00 85.25 265 GLY A CA 1
ATOM 2106 C C . GLY A 1 265 ? 27.098 -3.128 -2.911 1.00 85.25 265 GLY A C 1
ATOM 2107 O O . GLY A 1 265 ? 27.033 -3.093 -1.682 1.00 85.25 265 GLY A O 1
ATOM 2108 N N . ILE A 1 266 ? 27.494 -2.079 -3.639 1.00 89.44 266 ILE A N 1
ATOM 2109 C CA . ILE A 1 266 ? 27.867 -0.781 -3.074 1.00 89.44 266 ILE A CA 1
ATOM 2110 C C . ILE A 1 266 ? 26.714 0.213 -3.237 1.00 89.44 266 ILE A C 1
ATOM 2112 O O . ILE A 1 266 ? 26.292 0.544 -4.339 1.00 89.44 266 ILE A O 1
ATOM 2116 N N . GLY A 1 267 ? 26.171 0.670 -2.107 1.00 88.81 267 GLY A N 1
ATOM 2117 C CA . GLY A 1 267 ? 25.192 1.759 -2.060 1.00 88.81 267 GLY A CA 1
ATOM 2118 C C . GLY A 1 267 ? 25.819 3.080 -1.601 1.00 88.81 267 GLY A C 1
ATOM 2119 O O . GLY A 1 267 ? 26.960 3.075 -1.136 1.00 88.81 267 GLY A O 1
ATOM 2120 N N . PRO A 1 268 ? 25.062 4.195 -1.611 1.00 88.81 268 PRO A N 1
ATOM 2121 C CA . PRO A 1 268 ? 25.598 5.531 -1.326 1.00 88.81 268 PRO A CA 1
ATOM 2122 C C . PRO A 1 268 ? 26.329 5.673 0.013 1.00 88.81 268 PRO A C 1
ATOM 2124 O O . PRO A 1 268 ? 27.307 6.411 0.116 1.00 88.81 268 PRO A O 1
ATOM 2127 N N . SER A 1 269 ? 25.871 4.960 1.050 1.00 92.94 269 SER A N 1
ATOM 2128 C CA . SER A 1 269 ? 26.532 4.950 2.362 1.00 92.94 269 SER A CA 1
ATOM 2129 C C . SER A 1 269 ? 27.859 4.190 2.330 1.00 92.94 269 SER A C 1
ATOM 2131 O O . SER A 1 269 ? 28.844 4.667 2.882 1.00 92.94 269 SER A O 1
ATOM 2133 N N . THR A 1 270 ? 27.908 3.031 1.672 1.00 93.56 270 THR A N 1
ATOM 2134 C CA . THR A 1 270 ? 29.137 2.234 1.560 1.00 93.56 270 THR A CA 1
ATOM 2135 C C . THR A 1 270 ? 30.153 2.918 0.652 1.00 93.56 270 THR A C 1
ATOM 2137 O O . THR A 1 270 ? 31.322 2.975 1.010 1.00 93.56 270 THR A O 1
ATOM 2140 N N . ALA A 1 271 ? 29.711 3.511 -0.463 1.00 94.50 271 ALA A N 1
ATOM 2141 C CA . ALA A 1 271 ? 30.563 4.315 -1.339 1.00 94.50 271 ALA A CA 1
ATOM 2142 C C . ALA A 1 271 ? 31.224 5.464 -0.567 1.00 94.50 271 ALA A C 1
ATOM 2144 O O . ALA A 1 271 ? 32.433 5.656 -0.663 1.00 94.50 271 ALA A O 1
ATOM 2145 N N . GLN A 1 272 ? 30.450 6.170 0.268 1.00 94.38 272 GLN A N 1
ATOM 2146 C CA . GLN A 1 272 ? 30.997 7.217 1.129 1.00 94.38 272 GLN A CA 1
ATOM 2147 C C . GLN A 1 272 ? 32.046 6.665 2.101 1.00 94.38 272 GLN A C 1
ATOM 2149 O O . GLN A 1 272 ? 33.132 7.219 2.188 1.00 94.38 272 GLN A O 1
ATOM 2154 N N . LYS A 1 273 ? 31.774 5.535 2.764 1.00 95.69 273 LYS A N 1
ATOM 2155 C CA . LYS A 1 273 ? 32.738 4.912 3.685 1.00 95.69 273 LYS A CA 1
ATOM 2156 C C . LYS A 1 273 ? 34.044 4.499 2.999 1.00 95.69 273 LYS A C 1
ATOM 2158 O O . LYS A 1 273 ? 35.094 4.614 3.617 1.00 95.69 273 LYS A O 1
ATOM 2163 N N . ILE A 1 274 ? 33.991 4.022 1.752 1.00 95.12 274 ILE A N 1
ATOM 2164 C CA . ILE A 1 274 ? 35.194 3.696 0.968 1.00 95.12 274 ILE A CA 1
ATOM 2165 C C . ILE A 1 274 ? 36.017 4.968 0.719 1.00 95.12 274 ILE A C 1
ATOM 2167 O O . ILE A 1 274 ? 37.227 4.958 0.937 1.00 95.12 274 ILE A O 1
ATOM 2171 N N . ILE A 1 275 ? 35.361 6.064 0.313 1.00 95.06 275 ILE A N 1
ATOM 2172 C CA . ILE A 1 275 ? 36.008 7.370 0.107 1.00 95.06 275 ILE A CA 1
ATOM 2173 C C . ILE A 1 275 ? 36.627 7.882 1.407 1.00 95.06 275 ILE A C 1
ATOM 2175 O O . ILE A 1 275 ? 37.758 8.355 1.389 1.00 95.06 275 ILE A O 1
ATOM 2179 N N . ASP A 1 276 ? 35.911 7.773 2.524 1.00 94.12 276 ASP A N 1
ATOM 2180 C CA . ASP A 1 276 ? 36.396 8.239 3.819 1.00 94.12 276 ASP A CA 1
ATOM 2181 C C . ASP A 1 276 ? 37.611 7.409 4.270 1.00 94.12 276 ASP A C 1
ATOM 2183 O O . ASP A 1 276 ? 38.628 7.967 4.678 1.00 94.12 276 ASP A O 1
ATOM 2187 N N . ALA A 1 277 ? 37.559 6.082 4.128 1.00 93.69 277 ALA A N 1
ATOM 2188 C CA . ALA A 1 277 ? 38.633 5.186 4.555 1.00 93.69 277 ALA A CA 1
ATOM 2189 C C . ALA A 1 277 ? 39.930 5.354 3.748 1.00 93.69 277 ALA A C 1
ATOM 2191 O O . ALA A 1 277 ? 41.008 5.407 4.345 1.00 93.69 277 ALA A O 1
ATOM 2192 N N . ARG A 1 278 ? 39.841 5.536 2.420 1.00 92.88 278 ARG A N 1
ATOM 2193 C CA . ARG A 1 278 ? 41.033 5.743 1.575 1.00 92.88 278 ARG A CA 1
ATOM 2194 C C . ARG A 1 278 ? 41.783 7.046 1.851 1.00 92.88 278 ARG A C 1
ATOM 2196 O O . ARG A 1 278 ? 42.930 7.175 1.443 1.00 92.88 278 ARG A O 1
ATOM 2203 N N . THR A 1 279 ? 41.158 8.018 2.531 1.00 88.88 279 THR A N 1
ATOM 2204 C CA . THR A 1 279 ? 41.874 9.233 2.968 1.00 88.88 279 THR A CA 1
ATOM 2205 C C . THR A 1 279 ? 42.915 8.941 4.047 1.00 88.88 279 THR A C 1
ATOM 2207 O O . THR A 1 279 ? 43.901 9.667 4.146 1.00 88.88 279 THR A O 1
ATOM 2210 N N . GLY A 1 280 ? 42.701 7.889 4.845 1.00 87.25 280 GLY A N 1
ATOM 2211 C CA . GLY A 1 280 ? 43.628 7.454 5.885 1.00 87.25 280 GLY A CA 1
ATOM 2212 C C . GLY A 1 280 ? 44.630 6.419 5.384 1.00 87.25 280 GLY A C 1
ATOM 2213 O O . GLY A 1 280 ? 45.827 6.564 5.619 1.00 87.25 280 GLY A O 1
ATOM 2214 N N . GLN A 1 281 ? 44.149 5.386 4.689 1.00 88.12 281 GLN A N 1
ATOM 2215 C CA . GLN A 1 281 ? 44.982 4.310 4.155 1.00 88.12 281 GLN A CA 1
ATOM 2216 C C . GLN A 1 281 ? 44.431 3.836 2.808 1.00 88.12 281 GLN A C 1
ATOM 2218 O O . GLN A 1 281 ? 43.255 3.491 2.713 1.00 88.12 281 GLN A O 1
ATOM 2223 N N . ALA A 1 282 ? 45.283 3.806 1.781 1.00 91.69 282 ALA A N 1
ATOM 2224 C CA . ALA A 1 282 ? 44.930 3.241 0.482 1.00 91.69 282 ALA A CA 1
ATOM 2225 C C . ALA A 1 282 ? 44.702 1.723 0.580 1.00 91.69 282 ALA A C 1
ATOM 2227 O O . ALA A 1 282 ? 45.274 1.052 1.438 1.00 91.69 282 ALA A O 1
ATOM 2228 N N . PHE A 1 283 ? 43.860 1.192 -0.301 1.00 94.62 283 PHE A N 1
ATOM 2229 C CA . PHE A 1 283 ? 43.641 -0.246 -0.431 1.00 94.62 283 PHE A CA 1
ATOM 2230 C C . PHE A 1 283 ? 44.644 -0.819 -1.434 1.00 94.62 283 PHE A C 1
ATOM 2232 O O . PHE A 1 283 ? 44.653 -0.376 -2.581 1.00 94.62 283 PHE A O 1
ATOM 2239 N N . ASP A 1 284 ? 45.437 -1.806 -1.032 1.00 92.00 284 ASP A N 1
ATOM 2240 C CA . ASP A 1 284 ? 46.431 -2.456 -1.894 1.00 92.00 284 ASP A CA 1
ATOM 2241 C C . ASP A 1 284 ? 45.860 -3.737 -2.516 1.00 92.00 284 ASP A C 1
ATOM 2243 O O . ASP A 1 284 ? 46.144 -4.080 -3.665 1.00 92.00 284 ASP A O 1
ATOM 2247 N N . ILE A 1 285 ? 45.021 -4.452 -1.759 1.00 92.31 285 ILE A N 1
ATOM 2248 C CA . ILE A 1 285 ? 44.391 -5.702 -2.187 1.00 92.31 285 ILE A CA 1
ATOM 2249 C C . ILE A 1 285 ? 42.877 -5.682 -1.949 1.00 92.31 285 ILE A C 1
ATOM 2251 O O . ILE A 1 285 ? 42.390 -5.002 -1.043 1.00 92.31 285 ILE A O 1
ATOM 2255 N N . PRO A 1 286 ? 42.097 -6.505 -2.681 1.00 90.88 286 PRO A N 1
ATOM 2256 C CA . PRO A 1 286 ? 40.654 -6.609 -2.470 1.00 90.88 286 PRO A CA 1
ATOM 2257 C C . PRO A 1 286 ? 40.249 -6.833 -1.006 1.00 90.88 286 PRO A C 1
ATOM 2259 O O . PRO A 1 286 ? 39.245 -6.287 -0.556 1.00 90.88 286 PRO A O 1
ATOM 2262 N N . ASN A 1 287 ? 41.029 -7.606 -0.245 1.00 93.94 287 ASN A N 1
ATOM 2263 C CA . ASN A 1 287 ? 40.712 -7.920 1.149 1.00 93.94 287 ASN A CA 1
ATOM 2264 C C . ASN A 1 287 ? 40.765 -6.704 2.086 1.00 93.94 287 ASN A C 1
ATOM 2266 O O . ASN A 1 287 ? 40.098 -6.736 3.118 1.00 93.94 287 ASN A O 1
ATOM 2270 N N . ASP A 1 288 ? 41.465 -5.625 1.731 1.00 94.00 288 ASP A N 1
ATOM 2271 C CA . ASP A 1 288 ? 41.531 -4.421 2.570 1.00 94.00 288 ASP A CA 1
ATOM 2272 C C . ASP A 1 288 ? 40.157 -3.745 2.691 1.00 94.00 288 ASP A C 1
ATOM 2274 O O . ASP A 1 288 ? 39.830 -3.131 3.711 1.00 94.00 288 ASP A O 1
ATOM 2278 N N . LEU A 1 289 ? 39.289 -3.945 1.692 1.00 93.44 289 LEU A N 1
ATOM 2279 C CA . LEU A 1 289 ? 37.908 -3.462 1.697 1.00 93.44 289 LEU A CA 1
ATOM 2280 C C . LEU A 1 289 ? 37.034 -4.148 2.759 1.00 93.44 289 LEU A C 1
ATOM 2282 O O . LEU A 1 289 ? 35.982 -3.609 3.100 1.00 93.44 289 LEU A O 1
ATOM 2286 N N . LEU A 1 290 ? 37.453 -5.286 3.331 1.00 94.06 290 LEU A N 1
ATOM 2287 C CA . LEU A 1 290 ? 36.740 -5.933 4.446 1.00 94.06 290 LEU A CA 1
ATOM 2288 C C . LEU A 1 290 ? 36.771 -5.097 5.733 1.00 94.06 290 LEU A C 1
ATOM 2290 O O . LEU A 1 290 ? 35.963 -5.327 6.632 1.00 94.06 290 LEU A O 1
ATOM 2294 N N . SER A 1 291 ? 37.668 -4.110 5.824 1.00 92.12 291 SER A N 1
ATOM 2295 C CA . SER A 1 291 ? 37.676 -3.133 6.920 1.00 92.12 291 SER A CA 1
ATOM 2296 C C . SER A 1 291 ? 36.456 -2.197 6.893 1.00 92.12 291 SER A C 1
ATOM 2298 O O . SER A 1 291 ? 36.094 -1.603 7.912 1.00 92.12 291 SER A O 1
ATOM 2300 N N . ILE A 1 292 ? 35.773 -2.085 5.747 1.00 93.38 292 ILE A N 1
ATOM 2301 C CA . ILE A 1 292 ? 34.638 -1.185 5.566 1.00 93.38 292 ILE A CA 1
ATOM 2302 C C . ILE A 1 292 ? 33.355 -1.832 6.082 1.00 93.38 292 ILE A C 1
ATOM 2304 O O . ILE A 1 292 ? 32.838 -2.802 5.528 1.00 93.38 292 ILE A O 1
ATOM 2308 N N . SER A 1 293 ? 32.762 -1.221 7.108 1.00 90.06 293 SER A N 1
ATOM 2309 C CA . SER A 1 293 ? 31.457 -1.630 7.635 1.00 90.06 293 SER A CA 1
ATOM 2310 C C . SER A 1 293 ? 30.388 -1.656 6.530 1.00 90.06 293 SER A C 1
ATOM 2312 O O . SER A 1 293 ? 29.984 -0.607 6.015 1.00 90.06 293 SER A O 1
ATOM 2314 N N . GLY A 1 294 ? 29.901 -2.857 6.205 1.00 87.38 294 GLY A N 1
ATOM 2315 C CA . GLY A 1 294 ? 28.953 -3.115 5.113 1.00 87.38 294 GLY A CA 1
ATOM 2316 C C . GLY A 1 294 ? 29.535 -3.941 3.958 1.00 87.38 294 GLY A C 1
ATOM 2317 O O . GLY A 1 294 ? 28.771 -4.419 3.120 1.00 87.38 294 GLY A O 1
ATOM 2318 N N . ILE A 1 295 ? 30.852 -4.163 3.937 1.00 93.88 295 ILE A N 1
ATOM 2319 C CA . ILE A 1 295 ? 31.538 -5.047 2.992 1.00 93.88 295 ILE A CA 1
ATOM 2320 C C . ILE A 1 295 ? 31.966 -6.311 3.741 1.00 93.88 295 ILE A C 1
ATOM 2322 O O . ILE A 1 295 ? 32.927 -6.318 4.498 1.00 93.88 295 ILE A O 1
ATOM 2326 N N . GLY A 1 296 ? 31.211 -7.391 3.548 1.00 92.56 296 GLY A N 1
ATOM 2327 C CA . GLY A 1 296 ? 31.601 -8.729 3.997 1.00 92.56 296 GLY A CA 1
ATOM 2328 C C . GLY A 1 296 ? 32.138 -9.567 2.841 1.00 92.56 296 GLY A C 1
ATOM 2329 O O . GLY A 1 296 ? 32.040 -9.162 1.683 1.00 92.56 296 GLY A O 1
ATOM 2330 N N . GLN A 1 297 ? 32.607 -10.779 3.140 1.00 93.38 297 GLN A N 1
ATOM 2331 C CA . GLN A 1 297 ? 33.208 -11.692 2.158 1.00 93.38 297 GLN A CA 1
ATOM 2332 C C . GLN A 1 297 ? 32.357 -11.871 0.888 1.00 93.38 297 GLN A C 1
ATOM 2334 O O . GLN A 1 297 ? 32.840 -11.696 -0.225 1.00 93.38 297 GLN A O 1
ATOM 2339 N N . ARG A 1 298 ? 31.049 -12.107 1.051 1.00 90.75 298 ARG A N 1
ATOM 2340 C CA . ARG A 1 298 ? 30.110 -12.290 -0.068 1.00 90.75 298 ARG A CA 1
ATOM 2341 C C . ARG A 1 298 ? 29.905 -11.028 -0.910 1.00 90.75 298 ARG A C 1
ATOM 2343 O O . ARG A 1 298 ? 29.565 -11.118 -2.088 1.00 90.75 298 ARG A O 1
ATOM 2350 N N . THR A 1 299 ? 30.024 -9.853 -0.296 1.00 90.75 299 THR A N 1
ATOM 2351 C CA . THR A 1 299 ? 29.968 -8.580 -1.023 1.00 90.75 299 THR A CA 1
ATOM 2352 C C . THR A 1 299 ? 31.264 -8.401 -1.796 1.00 90.75 299 THR A C 1
ATOM 2354 O O . THR A 1 299 ? 31.209 -8.154 -2.994 1.00 90.75 299 THR A O 1
ATOM 2357 N N . LEU A 1 300 ? 32.410 -8.629 -1.151 1.00 92.38 300 LEU A N 1
ATOM 2358 C CA . LEU A 1 300 ? 33.720 -8.512 -1.777 1.00 92.38 300 LEU A CA 1
ATOM 2359 C C . LEU A 1 300 ? 33.873 -9.428 -3.001 1.00 92.38 300 LEU A C 1
ATOM 2361 O O . LEU A 1 300 ? 34.303 -8.964 -4.051 1.00 92.38 300 LEU A O 1
ATOM 2365 N N . GLU A 1 301 ? 33.447 -10.689 -2.911 1.00 90.81 301 GLU A N 1
ATOM 2366 C CA . GLU A 1 301 ? 33.443 -11.636 -4.041 1.00 90.81 301 GLU A CA 1
ATOM 2367 C C . GLU A 1 301 ? 32.674 -11.102 -5.260 1.00 90.81 301 GLU A C 1
ATOM 2369 O O . GLU A 1 301 ? 33.076 -11.317 -6.400 1.00 90.81 301 GLU A O 1
ATOM 2374 N N . LYS A 1 302 ? 31.576 -10.369 -5.036 1.00 87.88 302 LYS A N 1
ATOM 2375 C CA . LYS A 1 302 ? 30.802 -9.733 -6.113 1.00 87.88 302 LYS A CA 1
ATOM 2376 C C . LYS A 1 302 ? 31.456 -8.462 -6.641 1.00 87.88 302 LYS A C 1
ATOM 2378 O O . LYS A 1 302 ? 31.190 -8.097 -7.779 1.00 87.88 302 LYS A O 1
ATOM 2383 N N . MET A 1 303 ? 32.255 -7.781 -5.822 1.00 89.50 303 MET A N 1
ATOM 2384 C CA . MET A 1 303 ? 32.967 -6.563 -6.207 1.00 89.50 303 MET A CA 1
ATOM 2385 C C . MET A 1 303 ? 34.216 -6.874 -7.032 1.00 89.50 303 MET A C 1
ATOM 2387 O O . MET A 1 303 ? 34.503 -6.138 -7.968 1.00 89.50 303 MET A O 1
ATOM 2391 N N . GLN A 1 304 ? 34.934 -7.955 -6.707 1.00 88.25 304 GLN A N 1
ATOM 2392 C CA . GLN A 1 304 ? 36.231 -8.310 -7.301 1.00 88.25 304 GLN A CA 1
ATOM 2393 C C . GLN A 1 304 ? 36.291 -8.223 -8.836 1.00 88.25 304 GLN A C 1
ATOM 2395 O O . GLN A 1 304 ? 37.260 -7.650 -9.325 1.00 88.25 304 GLN A O 1
ATOM 2400 N N . PRO A 1 305 ? 35.289 -8.690 -9.612 1.00 88.75 305 PRO A N 1
ATOM 2401 C CA . PRO A 1 305 ? 35.327 -8.597 -11.075 1.00 88.75 305 PRO A CA 1
ATOM 2402 C C . PRO A 1 305 ? 35.306 -7.168 -11.642 1.00 88.75 305 PRO A C 1
ATOM 2404 O O . PRO A 1 305 ? 35.461 -6.999 -12.846 1.00 88.75 305 PRO A O 1
ATOM 2407 N N . TYR A 1 306 ? 35.051 -6.163 -10.803 1.00 87.69 306 TYR A N 1
ATOM 2408 C CA . TYR A 1 306 ? 34.893 -4.758 -11.184 1.00 87.69 306 TYR A CA 1
ATOM 2409 C C . TYR A 1 306 ? 35.972 -3.851 -10.587 1.00 87.69 306 TYR A C 1
ATOM 2411 O O . TYR A 1 306 ? 35.936 -2.640 -10.811 1.00 87.69 306 TYR A O 1
ATOM 2419 N N . LEU A 1 307 ? 36.874 -4.414 -9.778 1.00 88.88 307 LEU A N 1
ATOM 2420 C CA . LEU A 1 307 ? 37.913 -3.673 -9.082 1.00 88.88 307 LEU A CA 1
ATOM 2421 C C . LEU A 1 307 ? 39.244 -3.803 -9.814 1.00 88.88 307 LEU A C 1
ATOM 2423 O O . LEU A 1 307 ? 39.657 -4.901 -10.183 1.00 88.88 307 LEU A O 1
ATOM 2427 N N . VAL A 1 308 ? 39.953 -2.684 -9.915 1.00 89.62 308 VAL A N 1
ATOM 2428 C CA . VAL A 1 308 ? 41.370 -2.654 -10.281 1.00 89.62 308 VAL A CA 1
ATOM 2429 C C . VAL A 1 308 ? 42.159 -1.984 -9.163 1.00 89.62 308 VAL A C 1
ATOM 2431 O O . VAL A 1 308 ? 41.664 -1.065 -8.511 1.00 89.62 308 VAL A O 1
ATOM 2434 N N . PHE A 1 309 ? 43.376 -2.457 -8.940 1.00 86.75 309 PHE A N 1
ATOM 2435 C CA . PHE A 1 309 ? 44.333 -1.883 -8.003 1.00 86.75 309 PHE A CA 1
ATOM 2436 C C . PHE A 1 309 ? 45.582 -1.540 -8.817 1.00 86.75 309 PHE A C 1
ATOM 2438 O O . PHE A 1 309 ? 45.969 -2.325 -9.687 1.00 86.75 309 PHE A O 1
ATOM 2445 N N . GLU A 1 310 ? 46.138 -0.352 -8.594 1.00 71.19 310 GL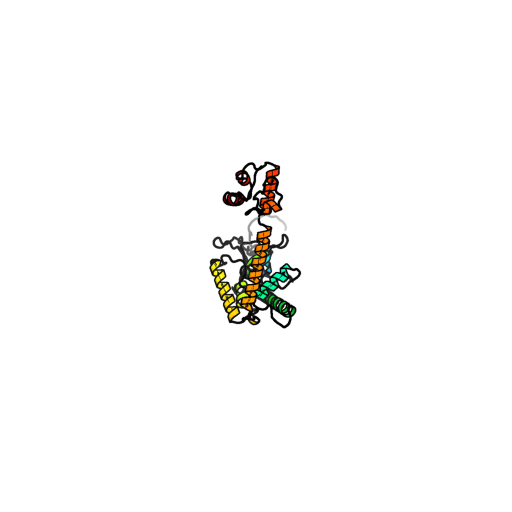U A N 1
ATOM 2446 C CA . GLU A 1 310 ? 47.372 0.133 -9.231 1.00 71.19 310 GLU A CA 1
ATOM 2447 C C . GLU A 1 310 ? 48.494 0.193 -8.201 1.00 71.19 310 GLU A C 1
ATOM 2449 O O . GLU A 1 310 ? 48.190 0.61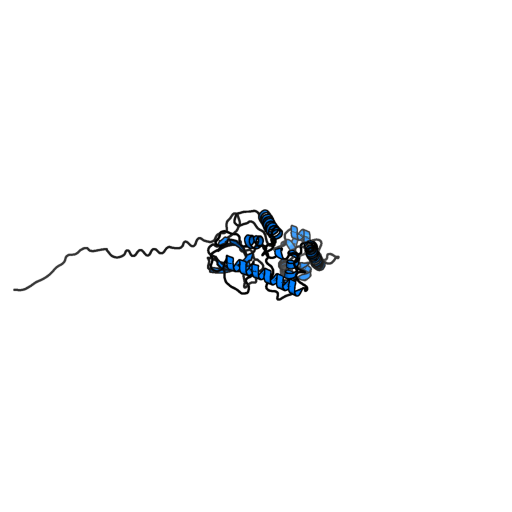5 -7.061 1.00 71.19 310 GLU A O 1
#

Secondary structure (DSSP, 8-state):
--------------------------------PPPTTT--EEEEEEEE---TT--SSEEEEE-TTS-EEEEEESS-EEPP----SHHHHHHHHHHHHHHT-TT-SSSHHHHHHHHHHHHHHHHHHHHHHHTTS-EEEEE---B-S-BTTB-EEEEEEE-TTS-BHHHHHHHTTSEES-S-----TT---HHHHHHHHHHHHHHHHHTT-GGGGG--TTTHHHHHHHHHHHHHHHHHHHHHHTPPPTT--B-TTT--HHHHTTSTT--HHHHHHHHHHHTTS---SGGGGGGSTT--HHHHHHHGGGB---

=== Feature glossary ===
A reading guide for the features in this record.

Start from the sequence.

  · This is the polypeptide sequence — one letter per residue, N-terminus first. Length ranges from a few dozen residues for small domains to over a thousand for large multi-domain proteins.

Fold it, and you get atomic coordinates and the backbone conformation that goes with them.

  · Structure coordinates are given as an mmCIF _atom_site loop: one row per atom with element, residue name, chain id, sequence number, and x/y/z position in Å. Only the four main-chain atoms per residue are included here; side chains are omitted to keep the record compact.

  · Backbone dihedral angles. Every residue except chain termini has a φ (preceding-C → N → Cα → C) and a ψ (N → Cα → C → next-N). They are reported in degrees following the IUPAC sign convention. Secondary structure is essentially a statement about which (φ, ψ) basin each residue occupies.

  · The SS8 string is DSSP's per-residue secondary-structure call. α-helix (H) means an i→i+4 H-bond ladder; β-strand (E) means the residue participates in a β-sheet; 3₁₀ (G) and π (I) are tighter and wider helices; T/S are turns/bends; '-' is loop.

  · SS3 is a coarse helix/strand/coil call (letters a/b/c) made by the P-SEA algorithm from inter-Cα distances and dihedrals. It is less detailed than DSSP but needs only Cα positions.

Summarize the fold with a handful of shape descriptors and a per-residue structural alphabet.

  · Radius of gyration (Rg) is the root-mean-square distance of Cα atoms from their centroid — a single number for overall size and compactness. A globular domain of N residues has Rg ≈ 2.2·N^0.38 Å; an extended or disordered chain has a much larger Rg. The Cα contact count is the number of residue pairs whose Cα atoms are within 8 Å and are more than four positions apart in sequence — a standard proxy for tertiary packing density. The bounding box is the smallest axis-aligned box enclosing all Cα atoms.

  · The Foldseek 3Di string encodes local tertiary geometry as a 20-letter alphabet — one character per residue — derived from the relative positions of nearby Cα atoms. Unlike the amino-acid sequence, 3Di is a direct function of the 3D structure, so two proteins with the same fold have similar 3Di strings even at low sequence identity.

  · Solvent-accessible surface area (SASA) is the area in Å² traced out by the centre of a 1.4 Å probe sphere (a water molecule) rolled over the protein's van der Waals surface (Shrake–Rupley / Lee–Richards construction). Buried residues have near-zero SASA; fully exposed residues can exceed 200 Å². The total SASA scales roughly with the number of surface residues.

Ask how reliable the model is.

  · pLDDT (predicted Local Distance Difference Test) is AlphaFold's per-residue confidence score, ranging from 0 to 100. Values above 90 indicate high confidence (typically well-packed cores); 70–90 is confident; 50–70 low confidence; below 50 usually means the region is disordered or the prediction is unreliable there. AlphaFold stores pLDDT in the mmCIF B-factor column.

  · B-factor (Debye–Waller factor) reflects atomic displacement in the crystal lattice. It is an experimental observable (units Å²), not a prediction; low values mean the atom is pinned down, high values mean it moves or is heterogeneous across the crystal.

  · Predicted Aligned Error (PAE) is an AlphaFold confidence matrix: entry (i, j) is the expected error in the position of residue j, in ångströms, when the prediction is superimposed on the true structure at residue i. Low PAE within a block of residues means that block is internally rigid and well-predicted; high PAE between two blocks means their relative placement is uncertain even if each block individually is confident.

Place it in context: what it resembles, what it is annotated as, and how it looks.

  · Nearest PDB neighbors are the top structural matches found by Foldseek when searching this structure against the entire Protein Data Bank. Each hit reports a TM-score (0 to 1; >0.5 almost always implies the same fold) and an E-value. These are *structural* homologs — they may share no detectable sequence similarity.

  · Functional annotations link the protein to curated databases. InterPro entries identify conserved domains and families by matching the sequence against member-database signatures (Pfam, PROSITE, CDD, …). Gene Ontology (GO) terms describe molecular function, biological process, and cellular component in a controlled vocabulary. CATH places the structure in a hierarchical fold classification (Class/Architecture/Topology/Homologous-superfamily). The organism is the source species.

  · Three diagnostic plots accompany the record. The Cα contact map visualizes the tertiary structure as a 2D adjacency matrix (8 Å cutoff, sequence-local contacts suppressed). The Ramachandran plot shows the distribution of backbone (φ, ψ) torsions, with points in the α and β basins reflecting secondary structure content. The PAE plot shows AlphaFold's inter-residue confidence as a color matrix.

  · Six rendered views show the 3D structure from the faces of a cube — i.e. along ±x, ±y, ±z. Rendering representation is drawn randomly per protein from cartoon (secondary-structure ribbons), sticks (backbone bonds), or molecular surface; coloring is either N→C rainbow (blue at the N-terminus through red at the C-terminus) or one color per chain.